Protein AF-A0AAV2ALF2-F1 (afdb_monomer_lite)

Sequence (338 aa):
MSVLLEKESGWFIDAKDYLDRIYNVCFDENSTKCELKFRSDFFQIKVPFVMKSHALKISKILQDEQSGKTCEKKTKKHSKGKDVPLSKRTLEDKSIFENVTSLVQNARDLGILKPPEISAQEWFENNSEARAAAKGVSYLAIDNATPSEFHNSSNHSAVMTFGSEMYVLPPQATFHLCDISNIVNLKGQKYDLIVLDPPWKNKSVRRQNRYETLCCESLMDLPIDDLSHPECLIVMWMTNNSKQLNYIKEVLFPKWKVFNPVSWHWVKITQGGNLVHPIDWHHKKPYENLMLGRVSKSERKTSSVKGIDQNKIILSIPSSIHSHKPPLIGYSAFKNEV

InterPro domains:
  IPR002052 DNA methylase, N-6 adenine-specific, conserved site [PS00092] (194-200)
  IPR007757 MT-A70-like [PF05063] (191-329)
  IPR007757 MT-A70-like [PS51143] (153-338)

Secondary structure (DSSP, 8-state):
-EEEEEETTEEEEEHHHHHHHHHSSEE-TT--EE-----GGGG---S----HHHHHHHHHHHHHHHTT--------PPP----PPPPHHHHHHHHHHHHHHHHHHHHHHTTSS------HHHHHHTSHHHHHHHHT------TTPPPEEEEE-SSSEEEEEETTEEEEEPTTEEEEES-GGGGGGGBTB-EEEEEE---B--HHHHHHT-SPPBPSGGGGGS-HHHHEEEEEEEEEEE-S-HHHHHHIIIIIHHHTTEEEEEEEEEEEB-TTS-BSS-TT-SS--SEEEEEEEEE-S-TTPPPSSPPPPSS-EEEEPPPSSTT-PPP-S-GGGG----

Foldseek 3Di:
DQFPDQDPQATEHDLQVVVQVQQQWEAEPVRDTDGDHDDCLLLQFLAFQDDLVVLLVVLVVLVCVVVVNDDDDPDDDDDDDDDDPQDPLNVLLVVLVVSLVVVLVVCVVVVVFDASDHHSVCSNCNSVSLLVVQVPDDDDDLVPDDWDKDFAQALGWYWDDDDNDIDIHGHGDMDISDDQLCCVVVQPAAALEDEEEAQADDPVCVVVVPDDHDDPVVCLSRVLLRRYDAFRKYKYWAAPDPVSVCCCQPPRCVSQQWEDKAKEKEAAAHSNSHQSDDSPDPPDHRIIMMIMTTRHPDNPDDDPDDDDDHHRYHYYRGGSHPPDDRDPDDPVVSPDDD

Organism: NCBI:txid280406

Structure (mmCIF, N/CA/C/O backbone):
data_AF-A0AAV2ALF2-F1
#
_entry.id   AF-A0AAV2ALF2-F1
#
loop_
_atom_site.group_PDB
_atom_site.id
_atom_site.type_symbol
_atom_site.label_atom_id
_atom_site.label_alt_id
_atom_site.label_comp_id
_atom_site.label_asym_id
_atom_site.label_entity_id
_atom_site.label_seq_id
_atom_site.pdbx_PDB_ins_code
_atom_site.Cartn_x
_atom_site.Cartn_y
_atom_site.Cartn_z
_atom_site.occupancy
_atom_site.B_iso_or_equiv
_atom_site.auth_seq_id
_atom_site.auth_comp_id
_atom_site.auth_asym_id
_atom_site.auth_atom_id
_atom_site.pdbx_PDB_model_num
ATOM 1 N N . MET A 1 1 ? -0.529 -10.171 0.070 1.00 79.38 1 MET A N 1
ATOM 2 C CA . MET A 1 1 ? -1.877 -10.131 0.620 1.00 79.38 1 MET A CA 1
ATOM 3 C C . MET A 1 1 ? -2.141 -11.431 1.331 1.00 79.38 1 MET A C 1
ATOM 5 O O . MET A 1 1 ? -2.114 -12.485 0.702 1.00 79.38 1 MET A O 1
ATOM 9 N N . SER A 1 2 ? -2.353 -11.338 2.640 1.00 90.75 2 SER A N 1
ATOM 10 C CA . SER A 1 2 ? -3.122 -12.336 3.369 1.00 90.75 2 SER A CA 1
ATOM 11 C C . SER A 1 2 ? -4.582 -11.914 3.247 1.00 90.75 2 SER A C 1
ATOM 13 O O . SER A 1 2 ? -4.950 -10.842 3.725 1.00 90.75 2 SER A O 1
ATOM 15 N N . VAL A 1 3 ? -5.366 -12.657 2.468 1.00 93.62 3 VAL A N 1
ATOM 16 C CA . VAL A 1 3 ? -6.762 -12.316 2.169 1.00 93.62 3 VAL A CA 1
ATOM 17 C C . VAL A 1 3 ? -7.649 -12.934 3.244 1.00 93.62 3 VAL A C 1
ATOM 19 O O . VAL A 1 3 ? -7.659 -14.148 3.412 1.00 93.62 3 VAL A O 1
ATOM 22 N N . LEU A 1 4 ? -8.385 -12.089 3.964 1.00 93.69 4 LEU A N 1
ATOM 23 C CA . LEU A 1 4 ? -9.359 -12.489 4.981 1.00 93.69 4 LEU A CA 1
ATOM 24 C C . LEU A 1 4 ? -10.740 -12.754 4.370 1.00 93.69 4 LEU A C 1
ATOM 26 O O . LEU A 1 4 ? -11.465 -13.635 4.818 1.00 93.69 4 LEU A O 1
ATOM 30 N N . LEU A 1 5 ? -11.111 -11.969 3.356 1.00 95.19 5 LEU A N 1
ATOM 31 C CA . LEU A 1 5 ? -12.378 -12.084 2.639 1.00 95.19 5 LEU A CA 1
ATOM 32 C C . LEU A 1 5 ? -12.179 -11.674 1.183 1.00 95.19 5 LEU A C 1
ATOM 34 O O . LEU A 1 5 ? -11.578 -10.636 0.908 1.00 95.19 5 LEU A O 1
ATOM 38 N N . GLU A 1 6 ? -12.750 -12.447 0.268 1.00 95.69 6 GLU A N 1
ATOM 39 C CA . GLU A 1 6 ? -12.811 -12.141 -1.158 1.00 95.69 6 GLU A CA 1
ATOM 40 C C . GLU A 1 6 ? -14.269 -12.064 -1.617 1.00 95.69 6 GLU A C 1
ATOM 42 O O . GLU A 1 6 ? -15.101 -12.911 -1.278 1.00 95.69 6 GLU A O 1
ATOM 47 N N . LYS A 1 7 ? -14.588 -11.013 -2.371 1.00 95.44 7 LYS A N 1
ATOM 48 C CA . LYS A 1 7 ? -15.873 -10.794 -3.037 1.00 95.44 7 LYS A CA 1
ATOM 49 C C . LYS A 1 7 ? -15.615 -10.218 -4.423 1.00 95.44 7 LYS A C 1
ATOM 51 O O . LYS A 1 7 ? -14.529 -9.734 -4.726 1.00 95.44 7 LYS A O 1
ATOM 56 N N . GLU A 1 8 ? -16.649 -10.189 -5.255 1.00 94.19 8 GLU A N 1
ATOM 57 C CA . GLU A 1 8 ? -16.554 -9.571 -6.578 1.00 94.19 8 GLU A CA 1
ATOM 58 C C . GLU A 1 8 ? -16.137 -8.092 -6.505 1.00 94.19 8 GLU A C 1
ATOM 60 O O . GLU A 1 8 ? -15.380 -7.624 -7.349 1.00 94.19 8 GLU A O 1
ATOM 65 N N . SER A 1 9 ? -16.561 -7.356 -5.476 1.00 94.12 9 SER A N 1
ATOM 66 C CA . SER A 1 9 ? -16.187 -5.949 -5.292 1.00 94.12 9 SER A CA 1
ATOM 67 C C . SER A 1 9 ? -14.739 -5.745 -4.826 1.00 94.12 9 SER A C 1
ATOM 69 O O . SER A 1 9 ? -14.233 -4.625 -4.911 1.00 94.12 9 SER A O 1
ATOM 71 N N . GLY A 1 10 ? -14.053 -6.793 -4.360 1.00 95.88 10 GLY A N 1
ATOM 72 C CA . GLY A 1 10 ? -12.667 -6.722 -3.909 1.00 95.88 10 GLY A CA 1
ATOM 73 C C . GLY A 1 10 ? -12.358 -7.597 -2.695 1.00 95.88 10 GLY A C 1
ATOM 74 O O . GLY A 1 10 ? -13.031 -8.591 -2.424 1.00 95.88 10 GLY A O 1
ATOM 75 N N . TRP A 1 11 ? -11.325 -7.209 -1.952 1.00 97.19 11 TRP A N 1
ATOM 76 C CA . TRP A 1 11 ? -10.717 -8.023 -0.902 1.00 97.19 11 TRP A CA 1
ATOM 77 C C . TRP A 1 11 ? -10.628 -7.265 0.417 1.00 97.19 11 TRP A C 1
ATOM 79 O O . TRP A 1 11 ? -10.315 -6.077 0.436 1.00 97.19 11 TRP A O 1
ATOM 89 N N . PHE A 1 12 ? -10.822 -7.969 1.529 1.00 97.31 12 PHE A N 1
ATOM 90 C CA . PHE A 1 12 ? -10.364 -7.535 2.845 1.00 97.31 12 PHE A CA 1
ATOM 91 C C . PHE A 1 12 ? -9.087 -8.294 3.188 1.00 97.31 12 PHE A C 1
ATOM 93 O O . PHE A 1 12 ? -9.068 -9.523 3.129 1.00 97.31 12 PHE A O 1
ATOM 100 N N . ILE A 1 13 ? -8.017 -7.569 3.514 1.00 96.75 13 ILE A N 1
ATOM 101 C CA . ILE A 1 13 ? -6.689 -8.144 3.723 1.00 96.75 13 ILE A CA 1
ATOM 102 C C . ILE A 1 13 ? -6.114 -7.808 5.099 1.00 96.75 13 ILE A C 1
ATOM 104 O O . ILE A 1 13 ? -6.332 -6.720 5.639 1.00 96.75 13 ILE A O 1
ATOM 108 N N . ASP A 1 14 ? -5.297 -8.726 5.607 1.00 95.31 14 ASP A N 1
ATOM 109 C CA . ASP A 1 14 ? -4.431 -8.516 6.759 1.00 95.31 14 ASP A CA 1
ATOM 110 C C . ASP A 1 14 ? -2.994 -8.260 6.281 1.00 95.31 14 ASP A C 1
ATOM 112 O O . ASP A 1 14 ? -2.269 -9.156 5.836 1.00 95.31 14 ASP A O 1
ATOM 116 N N . ALA A 1 15 ? -2.587 -6.991 6.325 1.00 93.69 15 ALA A N 1
ATOM 117 C CA . ALA A 1 15 ? -1.236 -6.595 5.945 1.00 93.69 15 ALA A CA 1
ATOM 118 C C . ALA A 1 15 ? -0.187 -7.088 6.953 1.00 93.69 15 ALA A C 1
ATOM 120 O O . ALA A 1 15 ? 0.925 -7.421 6.547 1.00 93.69 15 ALA A O 1
ATOM 121 N N . LYS A 1 16 ? -0.532 -7.155 8.244 1.00 94.06 16 LYS A N 1
ATOM 122 C CA . LYS A 1 16 ? 0.391 -7.574 9.299 1.00 94.06 16 LYS A CA 1
ATOM 123 C C . LYS A 1 16 ? 0.659 -9.069 9.204 1.00 94.06 16 LYS A C 1
ATOM 125 O O . LYS A 1 16 ? 1.817 -9.461 9.170 1.00 94.06 16 LYS A O 1
ATOM 130 N N . ASP A 1 17 ? -0.391 -9.882 9.112 1.00 93.31 17 ASP A N 1
ATOM 131 C CA . ASP A 1 17 ? -0.254 -11.336 8.962 1.00 93.31 17 ASP A CA 1
ATOM 132 C C . ASP A 1 17 ? 0.546 -11.691 7.701 1.00 93.31 17 ASP A C 1
ATOM 134 O O . ASP A 1 17 ? 1.395 -12.576 7.733 1.00 93.31 17 ASP A O 1
ATOM 138 N N . TYR A 1 18 ? 0.366 -10.948 6.602 1.00 92.44 18 TYR A N 1
ATOM 139 C CA . TYR A 1 18 ? 1.220 -11.122 5.428 1.00 92.44 18 TYR A CA 1
ATOM 140 C C . TYR A 1 18 ? 2.703 -10.853 5.722 1.00 92.44 18 TYR A C 1
ATOM 142 O O . TYR A 1 18 ? 3.547 -11.660 5.338 1.00 92.44 18 TYR A O 1
ATOM 150 N N . LEU A 1 19 ? 3.025 -9.735 6.382 1.00 90.62 19 LEU A N 1
ATOM 151 C CA . LEU A 1 19 ? 4.408 -9.381 6.720 1.00 90.62 19 LEU A CA 1
ATOM 152 C C . LEU A 1 19 ? 5.029 -10.412 7.669 1.00 90.62 19 LEU A C 1
ATOM 154 O O . LEU A 1 19 ? 6.146 -10.859 7.425 1.00 90.62 19 LEU A O 1
ATOM 158 N N . ASP A 1 20 ? 4.286 -10.843 8.690 1.00 91.19 20 ASP A N 1
ATOM 159 C CA . ASP A 1 20 ? 4.733 -11.883 9.618 1.00 91.19 20 ASP A CA 1
ATOM 160 C C . ASP A 1 20 ? 5.030 -13.193 8.881 1.00 91.19 20 ASP A C 1
ATOM 162 O O . ASP A 1 20 ? 6.047 -13.823 9.136 1.00 91.19 20 ASP A O 1
ATOM 166 N N . ARG A 1 21 ? 4.191 -13.598 7.921 1.00 88.56 21 ARG A N 1
ATOM 167 C CA . ARG A 1 21 ? 4.408 -14.833 7.148 1.00 88.56 21 ARG A CA 1
ATOM 168 C C . ARG A 1 21 ? 5.595 -14.773 6.195 1.00 88.56 21 ARG A C 1
ATOM 170 O O . ARG A 1 21 ? 6.158 -15.821 5.908 1.00 88.56 21 ARG A O 1
ATOM 177 N N . ILE A 1 22 ? 5.940 -13.600 5.667 1.00 86.56 22 ILE A N 1
ATOM 178 C CA . ILE A 1 22 ? 7.096 -13.450 4.766 1.00 86.56 22 ILE A CA 1
ATOM 179 C C . ILE A 1 22 ? 8.414 -13.408 5.538 1.00 86.56 22 ILE A C 1
ATOM 181 O O . ILE A 1 22 ? 9.433 -13.887 5.043 1.00 86.56 22 ILE A O 1
ATOM 185 N N . TYR A 1 23 ? 8.396 -12.853 6.748 1.00 88.94 23 TYR A N 1
ATOM 186 C CA . TYR A 1 23 ? 9.604 -12.636 7.542 1.00 88.94 23 TYR A CA 1
ATOM 187 C C . TYR A 1 23 ? 9.711 -13.559 8.771 1.00 88.94 23 TYR A C 1
ATOM 189 O O . TYR A 1 23 ? 10.601 -13.383 9.604 1.00 88.94 23 TYR A O 1
ATOM 197 N N . ASN A 1 24 ? 8.866 -14.594 8.870 1.00 87.69 24 ASN A N 1
ATOM 198 C CA . ASN A 1 24 ? 8.945 -15.597 9.941 1.00 87.69 24 ASN A CA 1
ATOM 199 C C . ASN A 1 24 ? 10.188 -16.498 9.849 1.00 87.69 24 ASN A C 1
ATOM 201 O O . ASN A 1 24 ? 10.583 -17.101 10.845 1.00 87.69 24 ASN A O 1
ATOM 205 N N . VAL A 1 25 ? 10.800 -16.610 8.669 1.00 90.38 25 VAL A N 1
ATOM 206 C CA . VAL A 1 25 ? 12.046 -17.345 8.450 1.00 90.38 25 VAL A CA 1
ATOM 207 C C . VAL A 1 25 ? 13.020 -16.423 7.736 1.00 90.38 25 VAL A C 1
ATOM 209 O O . VAL A 1 25 ? 12.927 -16.211 6.526 1.00 90.38 25 VAL A O 1
ATOM 212 N N . CYS A 1 26 ? 13.954 -15.884 8.512 1.00 93.31 26 CYS A N 1
ATOM 213 C CA . CYS A 1 26 ? 15.044 -15.057 8.023 1.00 93.31 26 CYS A CA 1
ATOM 214 C C . CYS A 1 26 ? 16.396 -15.676 8.395 1.00 93.31 26 CYS A C 1
ATOM 216 O O . CYS A 1 26 ? 16.485 -16.504 9.304 1.00 93.31 26 CYS A O 1
ATOM 218 N N . PHE A 1 27 ? 17.449 -15.256 7.705 1.00 94.12 27 PHE A N 1
ATOM 219 C CA . PHE A 1 27 ? 18.831 -15.606 8.024 1.00 94.12 27 PHE A CA 1
ATOM 220 C C . PHE A 1 27 ? 19.656 -14.333 8.166 1.00 94.12 27 PHE A C 1
ATOM 222 O O . PHE A 1 27 ? 19.503 -13.423 7.355 1.00 94.12 27 PHE A O 1
ATOM 229 N N . ASP A 1 28 ? 20.490 -14.253 9.199 1.00 91.06 28 ASP A N 1
ATOM 230 C CA . ASP A 1 28 ? 21.443 -13.152 9.344 1.00 91.06 28 ASP A CA 1
ATOM 231 C C . ASP A 1 28 ? 22.673 -13.325 8.440 1.00 91.06 28 ASP A C 1
ATOM 233 O O . ASP A 1 28 ? 22.822 -14.329 7.738 1.00 91.06 28 ASP A O 1
ATOM 237 N N . GLU A 1 29 ? 23.572 -12.343 8.466 1.00 86.69 29 GLU A N 1
ATOM 238 C CA . GLU A 1 29 ? 24.808 -12.347 7.671 1.00 86.69 29 GLU A CA 1
ATOM 239 C C . GLU A 1 29 ? 25.733 -13.537 7.997 1.00 86.69 29 GLU A C 1
ATOM 241 O O . GLU A 1 29 ? 26.542 -13.936 7.163 1.00 86.69 29 GLU A O 1
ATOM 246 N N . ASN A 1 30 ? 25.571 -14.165 9.167 1.00 90.19 30 ASN A N 1
ATOM 247 C CA . ASN A 1 30 ? 26.298 -15.368 9.578 1.00 90.19 30 ASN A CA 1
ATOM 248 C C . ASN A 1 30 ? 25.548 -16.664 9.220 1.00 90.19 30 ASN A C 1
ATOM 250 O O . ASN A 1 30 ? 25.924 -17.743 9.678 1.00 90.19 30 ASN A O 1
ATOM 254 N N . SER A 1 31 ? 24.482 -16.578 8.416 1.00 88.75 31 SER A N 1
ATOM 255 C CA . SER A 1 31 ? 23.586 -17.693 8.084 1.00 88.75 31 SER A CA 1
ATOM 256 C C . SER A 1 31 ? 22.892 -18.317 9.302 1.00 88.75 31 SER A C 1
ATOM 258 O O . SER A 1 31 ? 22.466 -19.475 9.265 1.00 88.75 31 SER A O 1
ATOM 260 N N . THR A 1 32 ? 22.726 -17.555 10.383 1.00 93.81 32 THR A N 1
ATOM 261 C CA . THR A 1 32 ? 21.956 -17.978 11.553 1.00 93.81 32 THR A CA 1
ATOM 262 C C . THR A 1 32 ? 20.483 -17.699 11.314 1.00 93.81 32 THR A C 1
ATOM 264 O O . THR A 1 32 ? 20.079 -16.581 10.987 1.00 93.81 32 THR A O 1
ATOM 267 N N . LYS A 1 33 ? 19.651 -18.725 11.499 1.00 94.25 33 LYS A N 1
ATOM 268 C CA . LYS A 1 33 ? 18.199 -18.591 11.382 1.00 94.25 33 LYS A CA 1
ATOM 269 C C . LYS A 1 33 ? 17.651 -17.681 12.488 1.00 94.25 33 LYS A C 1
ATOM 271 O O . LYS A 1 33 ? 17.917 -17.907 13.666 1.00 94.25 33 LYS A O 1
ATOM 276 N N . CYS A 1 34 ? 16.801 -16.732 12.114 1.00 92.31 34 CYS A N 1
ATOM 277 C CA . CYS A 1 34 ? 16.043 -15.882 13.027 1.00 92.31 34 CYS A CA 1
ATOM 278 C C . CYS A 1 34 ? 14.571 -15.756 12.591 1.00 92.31 34 CYS A C 1
ATOM 280 O O . CYS A 1 34 ? 14.215 -15.993 11.435 1.00 92.31 34 CYS A O 1
ATOM 282 N N . GLU A 1 35 ? 13.703 -15.410 13.543 1.00 90.69 35 GLU A N 1
ATOM 283 C CA . GLU A 1 35 ? 12.277 -15.152 13.316 1.00 90.69 35 GLU A CA 1
ATOM 284 C C . GLU A 1 35 ? 11.996 -13.678 13.601 1.00 90.69 35 GLU A C 1
ATOM 286 O O . GLU A 1 35 ? 12.250 -13.194 14.707 1.00 90.69 35 GLU A O 1
ATOM 291 N N . LEU A 1 36 ? 11.461 -12.963 12.610 1.00 91.94 36 LEU A N 1
ATOM 292 C CA . LEU A 1 36 ? 11.066 -11.569 12.758 1.00 91.94 36 LEU A CA 1
ATOM 293 C C . LEU A 1 36 ? 9.544 -11.465 12.810 1.00 91.94 36 LEU A C 1
ATOM 295 O O . LEU A 1 36 ? 8.827 -12.137 12.071 1.00 91.94 36 LEU A O 1
ATOM 299 N N . LYS A 1 37 ? 9.048 -10.591 13.687 1.00 91.25 37 LYS A N 1
ATOM 300 C CA . LYS A 1 37 ? 7.623 -10.260 13.786 1.00 91.25 37 LYS A CA 1
ATOM 301 C C . LYS A 1 37 ? 7.430 -8.778 13.599 1.00 91.25 37 LYS A C 1
ATOM 303 O O . LYS A 1 37 ? 8.120 -7.963 14.214 1.00 91.25 37 LYS A O 1
ATOM 308 N N . PHE A 1 38 ? 6.452 -8.428 12.780 1.00 91.75 38 PHE A N 1
ATOM 309 C CA . PHE A 1 38 ? 6.088 -7.044 12.604 1.00 91.75 38 PHE A CA 1
ATOM 310 C C . PHE A 1 38 ? 5.360 -6.549 13.854 1.00 91.75 38 PHE A C 1
ATOM 312 O O . PHE A 1 38 ? 4.475 -7.221 14.397 1.00 91.75 38 PHE A O 1
ATOM 319 N N . ARG A 1 39 ? 5.724 -5.355 14.334 1.00 93.75 39 ARG A N 1
ATOM 320 C CA . ARG A 1 39 ? 5.125 -4.825 15.561 1.00 93.75 39 ARG A CA 1
ATOM 321 C C . ARG A 1 39 ? 3.624 -4.604 15.367 1.00 93.75 39 ARG A C 1
ATOM 323 O O . ARG A 1 39 ? 3.184 -3.947 14.421 1.00 93.75 39 ARG A O 1
ATOM 330 N N . SER A 1 40 ? 2.834 -5.174 16.271 1.00 94.50 40 SER A N 1
ATOM 331 C CA . SER A 1 40 ? 1.371 -5.129 16.219 1.00 94.50 40 SER A CA 1
ATOM 332 C C . SER A 1 40 ? 0.807 -3.746 16.532 1.00 94.50 40 SER A C 1
ATOM 334 O O . SER A 1 40 ? -0.246 -3.386 16.008 1.00 94.50 40 SER A O 1
ATOM 336 N N . ASP A 1 41 ? 1.514 -2.963 17.344 1.00 95.69 41 ASP A N 1
ATOM 337 C CA . ASP A 1 41 ? 1.135 -1.610 17.751 1.00 95.69 41 ASP A CA 1
ATOM 338 C C . ASP A 1 41 ? 0.953 -0.645 16.570 1.00 95.69 41 ASP A C 1
ATOM 340 O O . ASP A 1 41 ? 0.070 0.212 16.615 1.00 95.69 41 ASP A O 1
ATOM 344 N N . PHE A 1 42 ? 1.680 -0.830 15.462 1.00 96.38 42 PHE A N 1
ATOM 345 C CA . PHE A 1 42 ? 1.465 -0.060 14.233 1.00 96.38 42 PHE A CA 1
ATOM 346 C C . PHE A 1 42 ? 0.053 -0.212 13.657 1.00 96.38 42 PHE A C 1
ATOM 348 O O . PHE A 1 42 ? -0.429 0.698 12.987 1.00 96.38 42 PHE A O 1
ATOM 355 N N . PHE A 1 43 ? -0.629 -1.326 13.918 1.00 95.69 43 PHE A N 1
ATOM 356 C CA . PHE A 1 43 ? -1.959 -1.622 13.381 1.00 95.69 43 PHE A CA 1
ATOM 357 C C . PHE A 1 43 ? -3.084 -1.424 14.411 1.00 95.69 43 PHE A C 1
ATOM 359 O O . PHE A 1 43 ? -4.241 -1.732 14.123 1.00 95.69 43 PHE A O 1
ATOM 366 N N . GLN A 1 44 ? -2.785 -0.869 15.594 1.00 95.44 44 GLN A N 1
ATOM 367 C CA . GLN A 1 44 ? -3.773 -0.575 16.645 1.00 95.44 44 GLN A CA 1
ATOM 368 C C . GLN A 1 44 ? -4.567 0.706 16.339 1.00 95.44 44 GLN A C 1
ATOM 370 O O . GLN A 1 44 ? -4.520 1.703 17.066 1.00 95.44 44 GLN A O 1
ATOM 375 N N . ILE A 1 45 ? -5.284 0.697 15.214 1.00 96.88 45 ILE A N 1
ATOM 376 C CA . ILE A 1 45 ? -6.160 1.787 14.780 1.00 96.88 45 ILE A CA 1
ATOM 377 C C . ILE A 1 45 ? -7.579 1.498 15.270 1.00 96.88 45 ILE A C 1
ATOM 379 O O . ILE A 1 45 ? -8.389 0.899 14.562 1.00 96.88 45 ILE A O 1
ATOM 383 N N . LYS A 1 46 ? -7.874 1.922 16.498 1.00 95.75 46 LYS A N 1
ATOM 384 C CA . LYS A 1 46 ? -9.146 1.659 17.186 1.00 95.75 46 LYS A CA 1
ATOM 385 C C . LYS A 1 46 ? -10.218 2.684 16.827 1.00 95.75 46 LYS A C 1
ATOM 387 O O . LYS A 1 46 ? -11.368 2.325 16.599 1.00 95.75 46 LYS A O 1
ATOM 392 N N . VAL A 1 47 ? -9.830 3.956 16.701 1.00 96.38 47 VAL A N 1
ATOM 393 C CA . VAL A 1 47 ? -10.763 5.062 16.425 1.00 96.38 47 VAL A CA 1
ATOM 394 C C . VAL A 1 47 ? -10.479 5.753 15.090 1.00 96.38 47 VAL A C 1
ATOM 396 O O . VAL A 1 47 ? -9.317 5.803 14.666 1.00 96.38 47 VAL A O 1
ATOM 399 N N . PRO A 1 48 ? -11.497 6.333 14.421 1.00 95.88 48 PRO A N 1
ATOM 400 C CA . PRO A 1 48 ? -11.280 7.177 13.252 1.00 95.88 48 PRO A CA 1
ATOM 401 C C . PRO A 1 48 ? -10.327 8.337 13.551 1.00 95.88 48 PRO A C 1
ATOM 403 O O . PRO A 1 48 ? -10.273 8.870 14.660 1.00 95.88 48 PRO A O 1
ATOM 406 N N . PHE A 1 49 ? -9.577 8.771 12.545 1.00 94.38 49 PHE A N 1
ATOM 407 C CA . PHE A 1 49 ? -8.574 9.812 12.710 1.00 94.38 49 PHE A CA 1
ATOM 408 C C . PHE A 1 49 ? -9.222 11.186 12.894 1.00 94.38 49 PHE A C 1
ATOM 410 O O . PHE A 1 49 ? -9.704 11.810 11.944 1.00 94.38 49 PHE A O 1
ATOM 417 N N . VAL A 1 50 ? -9.158 11.690 14.127 1.00 92.50 50 VAL A N 1
ATOM 418 C CA . VAL A 1 50 ? -9.670 13.005 14.522 1.00 92.50 50 VAL A CA 1
ATOM 419 C C . VAL A 1 50 ? -8.655 13.784 15.364 1.00 92.50 50 VAL A C 1
ATOM 421 O O . VAL A 1 50 ? -7.705 13.236 15.930 1.00 92.50 50 VAL A O 1
ATOM 424 N N . MET A 1 51 ? -8.860 15.100 15.469 1.00 92.44 51 MET A N 1
ATOM 425 C CA . MET A 1 51 ? -8.083 15.940 16.385 1.00 92.44 51 MET A CA 1
ATOM 426 C C . MET A 1 51 ? -8.305 15.515 17.841 1.00 92.44 51 MET A C 1
ATOM 428 O O . MET A 1 51 ? -9.413 15.137 18.217 1.00 92.44 51 MET A O 1
ATOM 432 N N . LYS A 1 52 ? -7.272 15.667 18.681 1.00 93.44 52 LYS A N 1
ATOM 433 C CA . LYS A 1 52 ? -7.327 15.309 20.110 1.00 93.44 52 LYS A CA 1
ATOM 434 C C . LYS A 1 52 ? -8.513 15.958 20.833 1.00 93.44 52 LYS A C 1
ATOM 436 O O . LYS A 1 52 ? -9.199 15.285 21.588 1.00 93.44 52 LYS A O 1
ATOM 441 N N . SER A 1 53 ? -8.796 17.232 20.564 1.00 96.31 53 SER A N 1
ATOM 442 C CA . SER A 1 53 ? -9.933 17.948 21.161 1.00 96.31 53 SER A CA 1
ATOM 443 C C . SER A 1 53 ? -11.290 17.335 20.800 1.00 96.31 53 SER A C 1
ATOM 445 O O . SER A 1 53 ? -12.181 17.279 21.643 1.00 96.31 53 SER A O 1
ATOM 447 N N . HIS A 1 54 ? -11.448 16.846 19.567 1.00 94.94 54 HIS A N 1
ATOM 448 C CA . HIS A 1 54 ? -12.671 16.177 19.134 1.00 94.94 54 HIS A CA 1
ATOM 449 C C . HIS A 1 54 ? -12.814 14.807 19.808 1.00 94.94 54 HIS A C 1
ATOM 451 O O . HIS A 1 54 ? -13.877 14.508 20.344 1.00 94.94 54 HIS A O 1
ATOM 457 N N . ALA A 1 55 ? -11.733 14.025 19.856 1.00 95.69 55 ALA A N 1
ATOM 458 C CA . ALA A 1 55 ? -11.724 12.716 20.505 1.00 95.69 55 ALA A CA 1
ATOM 459 C C . ALA A 1 55 ? -12.094 12.815 21.999 1.00 95.69 55 ALA A C 1
ATOM 461 O O . ALA A 1 55 ? -12.987 12.114 22.469 1.00 95.69 55 ALA A O 1
ATOM 462 N N . LEU A 1 56 ? -11.498 13.778 22.717 1.00 96.38 56 LEU A N 1
ATOM 463 C CA . LEU A 1 56 ? -11.811 14.057 24.125 1.00 96.38 56 LEU A CA 1
ATOM 464 C C . LEU A 1 56 ? -13.275 14.462 24.334 1.00 96.38 56 LEU A C 1
ATOM 466 O O . LEU A 1 56 ? -13.891 14.064 25.320 1.00 96.38 56 LEU A O 1
ATOM 470 N N . LYS A 1 57 ? -13.849 15.236 23.405 1.00 97.00 57 LYS A N 1
ATOM 471 C CA . LYS A 1 57 ? -15.262 15.623 23.472 1.00 97.00 57 LYS A CA 1
ATOM 472 C C . LYS A 1 57 ? -16.186 14.409 23.348 1.00 97.00 57 LYS A C 1
ATOM 474 O O . LYS A 1 57 ? -17.145 14.325 24.104 1.00 97.00 57 LYS A O 1
ATOM 479 N N . ILE A 1 58 ? -15.903 13.490 22.421 1.00 95.50 58 ILE A N 1
ATOM 480 C CA . ILE A 1 58 ? -16.694 12.261 22.245 1.00 95.50 58 ILE A CA 1
ATOM 481 C C . ILE A 1 58 ? -16.542 11.349 23.465 1.00 95.50 58 ILE A C 1
ATOM 483 O O . ILE A 1 58 ? -17.542 10.887 24.001 1.00 95.50 58 ILE A O 1
ATOM 487 N N . SER A 1 59 ? -15.310 11.159 23.947 1.00 95.62 59 SER A N 1
ATOM 488 C CA . SER A 1 59 ? -15.022 10.383 25.160 1.00 95.62 59 SER A CA 1
ATOM 489 C C . SER A 1 59 ? -15.855 10.860 26.355 1.00 95.62 59 SER A C 1
ATOM 491 O O . SER A 1 59 ? -16.522 10.055 27.000 1.00 95.62 59 SER A O 1
ATOM 493 N N . LYS A 1 60 ? -15.904 12.180 26.585 1.00 95.50 60 LYS A N 1
ATOM 494 C CA . LYS A 1 60 ? -16.709 12.771 27.660 1.00 95.50 60 LYS A CA 1
ATOM 495 C C . LYS A 1 60 ? -18.209 12.514 27.488 1.00 95.50 60 LYS A C 1
ATOM 497 O O . LYS A 1 60 ? -18.865 12.158 28.456 1.00 95.50 60 LYS A O 1
ATOM 502 N N . ILE A 1 61 ? -18.740 12.656 26.270 1.00 95.44 61 ILE A N 1
ATOM 503 C CA . ILE A 1 61 ? -20.161 12.388 25.988 1.00 95.44 61 ILE A CA 1
ATOM 504 C C . ILE A 1 61 ? -20.516 10.939 26.344 1.00 95.44 61 ILE A C 1
ATOM 506 O O . ILE A 1 61 ? -21.509 10.712 27.023 1.00 95.44 61 ILE A O 1
ATOM 510 N N . LEU A 1 62 ? -19.681 9.975 25.950 1.00 93.31 62 LEU A N 1
ATOM 511 C CA . LEU A 1 62 ? -19.912 8.560 26.249 1.00 93.31 62 LEU A CA 1
ATOM 512 C C . LEU A 1 62 ? -19.830 8.257 27.756 1.00 93.31 62 LEU A C 1
ATOM 514 O O . LEU A 1 62 ? -20.602 7.446 28.259 1.00 93.31 62 LEU A O 1
ATOM 518 N N . GLN A 1 63 ? -18.933 8.921 28.495 1.00 92.44 63 GLN A N 1
ATOM 519 C CA . GLN A 1 63 ? -18.858 8.807 29.962 1.00 92.44 63 GLN A CA 1
ATOM 520 C C . GLN A 1 63 ? -20.096 9.396 30.654 1.00 92.44 63 GLN A C 1
ATOM 522 O O . GLN A 1 63 ? -20.608 8.825 31.619 1.00 92.44 63 GLN A O 1
ATOM 527 N N . ASP A 1 64 ? -20.594 10.531 30.162 1.00 91.00 64 ASP A N 1
ATOM 528 C CA . ASP A 1 64 ? -21.798 11.178 30.687 1.00 91.00 64 ASP A CA 1
ATOM 529 C C . ASP A 1 64 ? -23.049 10.309 30.422 1.00 91.00 64 ASP A C 1
ATOM 531 O O . ASP A 1 64 ? -23.871 10.123 31.321 1.00 91.00 64 ASP A O 1
ATOM 535 N N . GLU A 1 65 ? -23.148 9.685 29.240 1.00 88.75 65 GLU A N 1
ATOM 536 C CA . GLU A 1 65 ? -24.215 8.731 28.892 1.00 88.75 65 GLU A CA 1
ATOM 537 C C . GLU A 1 65 ? -24.178 7.466 29.769 1.00 88.75 65 GLU A C 1
ATOM 539 O O . GLU A 1 65 ? -25.221 7.028 30.253 1.00 88.75 65 GLU A O 1
ATOM 544 N N . GLN A 1 66 ? -22.991 6.917 30.053 1.00 83.38 66 GLN A N 1
ATOM 545 C CA . GLN A 1 66 ? -22.829 5.762 30.951 1.00 83.38 66 GLN A CA 1
ATOM 546 C C . GLN A 1 66 ? -23.123 6.088 32.423 1.00 83.38 66 GLN A C 1
ATOM 548 O O . GLN A 1 66 ? -23.555 5.217 33.173 1.00 83.38 66 GLN A O 1
ATOM 553 N N . SER A 1 67 ? -22.907 7.338 32.845 1.00 78.56 67 SER A N 1
ATOM 554 C CA . SER A 1 67 ? -23.167 7.798 34.218 1.00 78.56 67 SER A CA 1
ATOM 555 C C . SER A 1 67 ? -24.585 8.344 34.436 1.00 78.56 67 SER A C 1
ATOM 557 O O . SER A 1 67 ? -24.879 8.869 35.510 1.00 78.56 67 SER A O 1
ATOM 559 N N . GLY A 1 68 ? -25.473 8.226 33.440 1.00 71.25 68 GLY A N 1
ATOM 560 C CA . GLY A 1 68 ? -26.870 8.666 33.532 1.00 71.25 68 GLY A CA 1
ATOM 561 C C . GLY A 1 68 ? -27.056 10.188 33.551 1.00 71.25 68 GLY A C 1
ATOM 562 O O . GLY A 1 68 ? -28.143 10.672 33.867 1.00 71.25 68 GLY A O 1
ATOM 563 N N . LYS A 1 69 ? -26.019 10.967 33.215 1.00 59.25 69 LYS A N 1
ATOM 564 C CA . LYS A 1 69 ? -26.082 12.431 33.148 1.00 59.25 69 LYS A CA 1
ATOM 565 C C . LYS A 1 69 ? -26.527 12.856 31.750 1.00 59.25 69 LYS A C 1
ATOM 567 O O . LYS A 1 69 ? -25.722 12.984 30.832 1.00 59.25 69 LYS A O 1
ATOM 572 N N . THR A 1 70 ? -27.822 13.107 31.568 1.00 45.00 70 THR A N 1
ATOM 573 C CA . THR A 1 70 ? -28.346 13.653 30.307 1.00 45.00 70 THR A CA 1
ATOM 574 C C . THR A 1 70 ? -27.829 15.071 30.065 1.00 45.00 70 THR A C 1
ATOM 576 O O . THR A 1 70 ? -28.198 16.004 30.774 1.00 45.00 70 THR A O 1
ATOM 579 N N . CYS A 1 71 ? -27.012 15.248 29.026 1.00 50.25 71 CYS A N 1
ATOM 580 C CA . CYS A 1 71 ? -26.691 16.557 28.465 1.00 50.25 71 CYS A CA 1
ATOM 581 C C . CYS A 1 71 ? -27.643 16.834 27.288 1.00 50.25 71 CYS A C 1
ATOM 583 O O . CYS A 1 71 ? -27.764 16.011 26.377 1.00 50.25 71 CYS A O 1
ATOM 585 N N . GLU A 1 72 ? -28.347 17.969 27.304 1.00 45.09 72 GLU A N 1
ATOM 586 C CA . GLU A 1 72 ? -29.320 18.340 26.270 1.00 45.09 72 GLU A CA 1
ATOM 587 C C . GLU A 1 72 ? -28.699 18.315 24.861 1.00 45.09 72 GLU A C 1
ATOM 589 O O . GLU A 1 72 ? -27.754 19.048 24.542 1.00 45.09 72 GLU A O 1
ATOM 594 N N . LYS A 1 73 ? -29.258 17.485 23.971 1.00 45.22 73 LYS A N 1
ATOM 595 C CA . LYS A 1 73 ? -28.868 17.441 22.557 1.00 45.22 73 LYS A CA 1
ATOM 596 C C . LYS A 1 73 ? -29.328 18.726 21.863 1.00 45.22 73 LYS A C 1
ATOM 598 O O . LYS A 1 73 ? -30.468 18.825 21.421 1.00 45.22 73 LYS A O 1
ATOM 603 N N . LYS A 1 74 ? -28.427 19.697 21.675 1.00 36.25 74 LYS A N 1
ATOM 604 C CA . LYS A 1 74 ? -28.643 20.784 20.702 1.00 36.25 74 LYS A CA 1
ATOM 605 C C . LYS A 1 74 ? -28.535 20.221 19.282 1.00 36.25 74 LYS A C 1
ATOM 607 O O . LYS A 1 74 ? -27.448 20.137 18.710 1.00 36.25 74 LYS A O 1
ATOM 612 N N . THR A 1 75 ? -29.669 19.839 18.707 1.00 29.89 75 THR A N 1
ATOM 613 C CA . THR A 1 75 ? -29.817 19.496 17.289 1.00 29.89 75 THR A CA 1
ATOM 614 C C . THR A 1 75 ? -29.498 20.718 16.426 1.00 29.89 75 THR A C 1
ATOM 616 O O . THR A 1 75 ? -30.273 21.668 16.336 1.00 29.89 75 THR A O 1
ATOM 619 N N . LYS A 1 76 ? -28.348 20.709 15.741 1.00 35.47 76 LYS A N 1
ATOM 620 C CA . LYS A 1 76 ? -28.141 21.605 14.598 1.00 35.47 76 LYS A CA 1
ATOM 621 C C . LYS A 1 76 ? -28.969 21.074 13.429 1.00 35.47 76 LYS A C 1
ATOM 623 O O . LYS A 1 76 ? -28.673 20.005 12.905 1.00 35.47 76 LYS A O 1
ATOM 628 N N . LYS A 1 77 ? -29.996 21.830 13.022 1.00 27.64 77 LYS A N 1
ATOM 629 C CA . LYS A 1 77 ? -30.731 21.616 11.767 1.00 27.64 77 LYS A CA 1
ATOM 630 C C . LYS A 1 77 ? -29.736 21.515 10.605 1.00 27.64 77 LYS A C 1
ATOM 632 O O . LYS A 1 77 ? -29.017 22.473 10.330 1.00 27.64 77 LYS A O 1
ATOM 637 N N . HIS A 1 78 ? -29.719 20.381 9.910 1.00 33.03 78 HIS A N 1
ATOM 638 C CA . HIS A 1 78 ? -29.211 20.329 8.543 1.00 33.03 78 HIS A CA 1
ATOM 639 C C . HIS A 1 78 ? -30.182 21.108 7.652 1.00 33.03 78 HIS A C 1
ATOM 641 O O . HIS A 1 78 ? -31.365 20.781 7.560 1.00 33.03 78 HIS A O 1
ATOM 647 N N . SER A 1 79 ? -29.692 22.175 7.026 1.00 29.86 79 SER A N 1
ATOM 648 C CA . SER A 1 79 ? -30.393 22.845 5.937 1.00 29.86 79 SER A CA 1
ATOM 649 C C . SER A 1 79 ? -30.516 21.873 4.763 1.00 29.86 79 SER A C 1
ATOM 651 O O . SER A 1 79 ? -29.498 21.366 4.290 1.00 29.86 79 SER A O 1
ATOM 653 N N . LYS A 1 80 ? -31.742 21.625 4.285 1.00 30.89 80 LYS A N 1
ATOM 654 C CA . LYS A 1 80 ? -31.987 20.924 3.018 1.00 30.89 80 LYS A CA 1
ATOM 655 C C . LYS A 1 80 ? -31.298 21.696 1.887 1.00 30.89 80 LYS A C 1
ATOM 657 O O . LYS A 1 80 ? -31.738 22.786 1.525 1.00 30.89 80 LYS A O 1
ATOM 662 N N . GLY A 1 81 ? -30.193 21.155 1.382 1.00 32.91 81 GLY A N 1
ATOM 663 C CA . GLY A 1 81 ? -29.569 21.605 0.143 1.00 32.91 81 GLY A CA 1
ATOM 664 C C . GLY A 1 81 ? -30.404 21.135 -1.045 1.00 32.91 81 GLY A C 1
ATOM 665 O O . GLY A 1 81 ? -30.910 20.017 -1.031 1.00 32.91 81 GLY A O 1
ATOM 666 N N . LYS A 1 82 ? -30.585 22.018 -2.028 1.00 32.34 82 LYS A N 1
ATOM 667 C CA . LYS A 1 82 ? -31.295 21.758 -3.287 1.00 32.34 82 LYS A CA 1
ATOM 668 C C . LYS A 1 82 ? -30.667 20.567 -4.023 1.00 32.34 82 LYS A C 1
ATOM 670 O O . LYS A 1 82 ? -29.448 20.416 -3.978 1.00 32.34 82 LYS A O 1
ATOM 675 N N . ASP A 1 83 ? -31.486 19.783 -4.722 1.00 36.44 83 ASP A N 1
ATOM 676 C CA . ASP A 1 83 ? -31.037 18.711 -5.615 1.00 36.44 83 ASP A CA 1
ATOM 677 C C . ASP A 1 83 ? -30.156 19.292 -6.730 1.00 36.44 83 ASP A C 1
ATOM 679 O O . ASP A 1 83 ? -30.632 19.880 -7.701 1.00 36.44 83 ASP A O 1
ATOM 683 N N . VAL A 1 84 ? -28.842 19.174 -6.547 1.00 39.25 84 VAL A N 1
ATOM 684 C CA . VAL A 1 84 ? -27.821 19.484 -7.548 1.00 39.25 84 VAL A CA 1
ATOM 685 C C . VAL A 1 84 ? -27.344 18.149 -8.124 1.00 39.25 84 VAL A C 1
ATOM 687 O O . VAL A 1 84 ? -27.081 17.231 -7.342 1.00 39.25 84 VAL A O 1
ATOM 690 N N . PRO A 1 85 ? -27.203 18.006 -9.456 1.00 40.75 85 PRO A N 1
ATOM 691 C CA . PRO A 1 85 ? -26.665 16.794 -10.062 1.00 40.75 85 PRO A CA 1
ATOM 692 C C . PRO A 1 85 ? -25.338 16.388 -9.408 1.00 40.75 85 PRO A C 1
ATOM 694 O O . PRO A 1 85 ? -24.399 17.184 -9.324 1.00 40.75 85 PRO A O 1
ATOM 697 N N . LEU A 1 86 ? -25.275 15.150 -8.914 1.00 50.00 86 LEU A N 1
ATOM 698 C CA . LEU A 1 86 ? -24.096 14.606 -8.245 1.00 50.00 86 LEU A CA 1
ATOM 699 C C . LEU A 1 86 ? -22.919 14.589 -9.227 1.00 50.00 86 LEU A C 1
ATOM 701 O O . LEU A 1 86 ? -23.013 14.033 -10.320 1.00 50.00 86 LEU A O 1
ATOM 705 N N . SER A 1 87 ? -21.794 15.192 -8.839 1.00 59.72 87 SER A N 1
ATOM 706 C CA . SER A 1 87 ? -20.579 15.137 -9.654 1.00 59.72 87 SER A CA 1
ATOM 707 C C . SER A 1 87 ? -20.128 13.680 -9.841 1.00 59.72 87 SER A C 1
ATOM 709 O O . SER A 1 87 ? -20.348 12.844 -8.964 1.00 59.72 87 SER A O 1
ATOM 711 N N . LYS A 1 88 ? -19.425 13.367 -10.939 1.00 59.50 88 LYS A N 1
ATOM 712 C CA . LYS A 1 88 ? -18.860 12.024 -11.195 1.00 59.50 88 LYS A CA 1
ATOM 713 C C . LYS A 1 88 ? -18.057 11.478 -10.003 1.00 59.50 88 LYS A C 1
ATOM 715 O O . LYS A 1 88 ? -18.133 10.294 -9.697 1.00 59.50 88 LYS A O 1
ATOM 720 N N . ARG A 1 89 ? -17.351 12.361 -9.290 1.00 63.38 89 ARG A N 1
ATOM 721 C CA . ARG A 1 89 ? -16.601 12.030 -8.073 1.00 63.38 89 ARG A CA 1
ATOM 722 C C . ARG A 1 89 ? -17.511 11.600 -6.921 1.00 63.38 89 ARG A C 1
ATOM 724 O O . ARG A 1 89 ? -17.179 10.681 -6.191 1.00 63.38 89 ARG A O 1
ATOM 731 N N . THR A 1 90 ? -18.671 12.236 -6.785 1.00 73.19 90 THR A N 1
ATOM 732 C CA . THR A 1 90 ? -19.661 11.883 -5.764 1.00 73.19 90 THR A CA 1
ATOM 733 C C . THR A 1 90 ? -20.326 10.534 -6.057 1.00 73.19 90 THR A C 1
ATOM 735 O O . THR A 1 90 ? -20.687 9.825 -5.124 1.00 73.19 90 THR A O 1
ATOM 738 N N . LEU A 1 91 ? -20.454 10.149 -7.332 1.00 81.12 91 LEU A N 1
ATOM 739 C CA . LEU A 1 91 ? -20.936 8.819 -7.725 1.00 81.12 91 LEU A CA 1
ATOM 740 C C . LEU A 1 91 ? -19.908 7.719 -7.421 1.00 81.12 91 LEU A C 1
ATOM 742 O O . LEU A 1 91 ? -20.274 6.676 -6.889 1.00 81.12 91 LEU A O 1
ATOM 746 N N . GLU A 1 92 ? -18.630 7.966 -7.713 1.00 86.31 92 GLU A N 1
ATOM 747 C CA . GLU A 1 92 ? -17.534 7.051 -7.369 1.00 86.31 92 GLU A CA 1
ATOM 748 C C . GLU A 1 92 ? -17.414 6.870 -5.849 1.00 86.31 92 GLU A C 1
ATOM 750 O O . GLU A 1 92 ? -17.420 5.741 -5.367 1.00 86.31 92 GLU A O 1
ATOM 755 N N . ASP A 1 93 ? -17.424 7.971 -5.086 1.00 90.50 93 ASP A N 1
ATOM 756 C CA . ASP A 1 93 ? -17.453 7.943 -3.617 1.00 90.50 93 ASP A CA 1
ATOM 757 C C . ASP A 1 93 ? -18.617 7.086 -3.089 1.00 90.50 93 ASP A C 1
ATOM 759 O O . ASP A 1 93 ? -18.445 6.301 -2.156 1.00 90.50 93 ASP A O 1
ATOM 763 N N . LYS A 1 94 ? -19.802 7.217 -3.697 1.00 90.81 94 LYS A N 1
ATOM 764 C CA . LYS A 1 94 ? -20.993 6.454 -3.312 1.00 90.81 94 LYS A CA 1
ATOM 765 C C . LYS A 1 94 ? -20.831 4.957 -3.595 1.00 90.81 94 LYS A C 1
ATOM 767 O O . LYS A 1 94 ? -21.101 4.149 -2.714 1.00 90.81 94 LYS A O 1
ATOM 772 N N . SER A 1 95 ? -20.323 4.594 -4.773 1.00 92.81 95 SER A N 1
ATOM 773 C CA . SER A 1 95 ? -20.058 3.194 -5.128 1.00 92.81 95 SER A CA 1
ATOM 774 C C . SER A 1 95 ? -18.998 2.560 -4.219 1.00 92.81 95 SER A C 1
ATOM 776 O O . SER A 1 95 ? -19.189 1.446 -3.730 1.00 92.81 95 SER A O 1
ATOM 778 N N . ILE A 1 96 ? -17.913 3.286 -3.920 1.00 94.56 96 ILE A N 1
ATOM 779 C CA . ILE A 1 96 ? -16.896 2.847 -2.953 1.00 94.56 96 ILE A CA 1
ATOM 780 C C . ILE A 1 96 ? -17.547 2.616 -1.585 1.00 94.56 96 ILE A C 1
ATOM 782 O O . ILE A 1 96 ? -17.313 1.581 -0.966 1.00 94.56 96 ILE A O 1
ATOM 786 N N . PHE A 1 97 ? -18.381 3.549 -1.116 1.00 94.94 97 PHE A N 1
ATOM 787 C CA . PHE A 1 97 ? -19.054 3.429 0.178 1.00 94.94 97 PHE A CA 1
ATOM 788 C C . PHE A 1 97 ? -19.946 2.185 0.274 1.00 94.94 97 PHE A C 1
ATOM 790 O O . PHE A 1 97 ? -19.892 1.460 1.269 1.00 94.94 97 PHE A O 1
ATOM 797 N N . GLU A 1 98 ? -20.752 1.936 -0.758 1.00 95.12 98 GLU A N 1
ATOM 798 C CA . GLU A 1 98 ? -21.653 0.784 -0.849 1.00 95.12 98 GLU A CA 1
ATOM 799 C C . GLU A 1 98 ? -20.862 -0.533 -0.841 1.00 95.12 98 GLU A C 1
ATOM 801 O O . GLU A 1 98 ? -21.136 -1.419 -0.025 1.00 95.12 98 GLU A O 1
ATOM 806 N N . ASN A 1 99 ? -19.809 -0.627 -1.660 1.00 96.12 99 ASN A N 1
ATOM 807 C CA . ASN A 1 99 ? -18.936 -1.801 -1.721 1.00 96.12 99 ASN A CA 1
ATOM 808 C C . ASN A 1 99 ? -18.222 -2.067 -0.391 1.00 96.12 99 ASN A C 1
ATOM 810 O O . ASN A 1 99 ? -18.139 -3.214 0.050 1.00 96.12 99 ASN A O 1
ATOM 814 N N . VAL A 1 100 ? -17.736 -1.017 0.274 1.00 96.81 100 VAL A N 1
ATOM 815 C CA . VAL A 1 100 ? -17.066 -1.133 1.577 1.00 96.81 100 VAL A CA 1
ATOM 816 C C . VAL A 1 100 ? -18.049 -1.548 2.661 1.00 96.81 100 VAL A C 1
ATOM 818 O O . VAL A 1 100 ? -17.722 -2.408 3.470 1.00 96.81 100 VAL A O 1
ATOM 821 N N . THR A 1 101 ? -19.256 -0.985 2.668 1.00 95.62 101 THR A N 1
ATOM 822 C CA . THR A 1 101 ? -20.293 -1.345 3.642 1.00 95.62 101 THR A CA 1
ATOM 823 C C . THR A 1 101 ? -20.677 -2.814 3.494 1.00 95.62 101 THR A C 1
ATOM 825 O O . THR A 1 101 ? -20.742 -3.529 4.492 1.00 95.62 101 THR A O 1
ATOM 828 N N . SER A 1 102 ? -20.834 -3.289 2.255 1.00 96.62 102 SER A N 1
ATOM 829 C CA . SER A 1 102 ? -21.061 -4.707 1.969 1.00 96.62 102 SER A CA 1
ATOM 830 C C . SER A 1 102 ? -19.900 -5.583 2.458 1.00 96.62 102 SER A C 1
ATOM 832 O O . SER A 1 102 ? -20.128 -6.541 3.197 1.00 96.62 102 SER A O 1
ATOM 834 N N . LEU A 1 103 ? -18.647 -5.243 2.131 1.00 96.88 103 LEU A N 1
ATOM 835 C CA . LEU A 1 103 ? -17.467 -6.000 2.578 1.00 96.88 103 LEU A CA 1
ATOM 836 C C . LEU A 1 103 ? -17.340 -6.046 4.108 1.00 96.88 103 LEU A C 1
ATOM 838 O O . LEU A 1 103 ? -17.097 -7.115 4.665 1.00 96.88 103 LEU A O 1
ATOM 842 N N . VAL A 1 104 ? -17.538 -4.915 4.792 1.00 96.75 104 VAL A N 1
ATOM 843 C CA . VAL A 1 104 ? -17.490 -4.830 6.260 1.00 96.75 104 VAL A CA 1
ATOM 844 C C . VAL A 1 104 ? -18.603 -5.662 6.891 1.00 96.75 104 VAL A C 1
ATOM 846 O O . VAL A 1 104 ? -18.344 -6.354 7.873 1.00 96.75 104 VAL A O 1
ATOM 849 N N . GLN A 1 105 ? -19.817 -5.637 6.333 1.00 96.00 105 GLN A N 1
ATOM 850 C CA . GLN A 1 105 ? -20.918 -6.451 6.845 1.00 96.00 105 GLN A CA 1
ATOM 851 C C . GLN A 1 105 ? -20.620 -7.946 6.692 1.00 96.00 105 GLN A C 1
ATOM 853 O O . GLN A 1 105 ? -20.671 -8.669 7.679 1.00 96.00 105 GLN A O 1
ATOM 858 N N . ASN A 1 106 ? -20.177 -8.386 5.509 1.00 96.50 106 ASN A N 1
ATOM 859 C CA . ASN A 1 106 ? -19.766 -9.776 5.289 1.00 96.50 106 ASN A CA 1
ATOM 860 C C . ASN A 1 106 ? -18.647 -10.202 6.258 1.00 96.50 106 ASN A C 1
ATOM 862 O O . ASN A 1 106 ? -18.663 -11.311 6.784 1.00 96.50 106 ASN A O 1
ATOM 866 N N . ALA A 1 107 ? -17.670 -9.327 6.512 1.00 96.69 107 ALA A N 1
ATOM 867 C CA . ALA A 1 107 ? -16.598 -9.611 7.460 1.00 96.69 107 ALA A CA 1
ATOM 868 C C . ALA A 1 107 ? -17.106 -9.738 8.909 1.00 96.69 107 ALA A C 1
ATOM 870 O O . ALA A 1 107 ? -16.547 -10.516 9.678 1.00 96.69 107 ALA A O 1
ATOM 871 N N . ARG A 1 108 ? -18.164 -9.013 9.292 1.00 95.19 108 ARG A N 1
ATOM 872 C CA . ARG A 1 108 ? -18.816 -9.167 10.605 1.00 95.19 108 ARG A CA 1
ATOM 873 C C . ARG A 1 108 ? -19.623 -10.450 10.699 1.00 95.19 108 ARG A C 1
ATOM 875 O O . ARG A 1 108 ? -19.515 -11.143 11.704 1.00 95.19 108 ARG A O 1
ATOM 882 N N . ASP A 1 109 ? -20.373 -10.783 9.654 1.00 95.25 109 ASP A N 1
ATOM 883 C CA . ASP A 1 109 ? -21.180 -12.006 9.603 1.00 95.25 109 ASP A CA 1
ATOM 884 C C . ASP A 1 109 ? -20.293 -13.260 9.727 1.00 95.25 109 ASP A C 1
ATOM 886 O O . ASP A 1 109 ? -20.690 -14.254 10.329 1.00 95.25 109 ASP A O 1
ATOM 890 N N . LEU A 1 110 ? -19.056 -13.186 9.222 1.00 95.62 110 LEU A N 1
ATOM 891 C CA . LEU A 1 110 ? -18.027 -14.224 9.357 1.00 95.62 110 LEU A CA 1
ATOM 892 C C . LEU A 1 110 ? -17.217 -14.148 10.666 1.00 95.62 110 LEU A C 1
ATOM 894 O O . LEU A 1 110 ? -16.303 -14.945 10.862 1.00 95.62 110 LEU A O 1
ATOM 898 N N . GLY A 1 111 ? -17.490 -13.180 11.545 1.00 94.44 111 GLY A N 1
ATOM 899 C CA . GLY A 1 111 ? -16.759 -12.987 12.803 1.00 94.44 111 GLY A CA 1
ATOM 900 C C . GLY A 1 111 ? -15.319 -12.476 12.650 1.00 94.44 111 GLY A C 1
ATOM 901 O O . GLY A 1 111 ? -14.572 -12.466 13.627 1.00 94.44 111 GLY A O 1
ATOM 902 N N . ILE A 1 112 ? -14.920 -12.033 11.452 1.00 95.00 112 ILE A N 1
ATOM 903 C CA . ILE A 1 112 ? -13.590 -11.463 11.175 1.00 95.00 112 ILE A CA 1
ATOM 904 C C . ILE A 1 112 ? -13.467 -10.078 11.824 1.00 95.00 112 ILE A C 1
ATOM 906 O O . ILE A 1 112 ? -12.448 -9.756 12.432 1.00 95.00 112 ILE A O 1
ATOM 910 N N . LEU A 1 113 ? -14.510 -9.249 11.698 1.00 94.25 113 LEU A N 1
ATOM 911 C CA . LEU A 1 113 ? -14.592 -7.941 12.351 1.00 94.25 113 LEU A CA 1
ATOM 912 C C . LEU A 1 113 ? -15.531 -7.988 13.548 1.00 94.25 113 LEU A C 1
ATOM 914 O O . LEU A 1 113 ? -16.641 -8.514 13.475 1.00 94.25 113 LEU A O 1
ATOM 918 N N . LYS A 1 114 ? -15.107 -7.341 14.632 1.00 86.00 114 LYS A N 1
ATOM 919 C CA . LYS A 1 114 ? -15.964 -7.078 15.789 1.00 86.00 114 LYS A CA 1
ATOM 920 C C . LYS A 1 114 ? -16.931 -5.916 15.498 1.00 86.00 114 LYS A C 1
ATOM 922 O O . LYS A 1 114 ? -16.699 -5.143 14.559 1.00 86.00 114 LYS A O 1
ATOM 927 N N . PRO A 1 115 ? -18.015 -5.772 16.285 1.00 80.69 115 PRO A N 1
ATOM 928 C CA . PRO A 1 115 ? -18.890 -4.608 16.208 1.00 80.69 115 PRO A CA 1
ATOM 929 C C . PRO A 1 115 ? -18.106 -3.287 16.323 1.00 80.69 115 PRO A C 1
ATOM 931 O O . PRO A 1 115 ? -17.089 -3.240 17.014 1.00 80.69 115 PRO A O 1
ATOM 934 N N . PRO A 1 116 ? -18.571 -2.201 15.678 1.00 80.00 116 PRO A N 1
ATOM 935 C CA . PRO A 1 116 ? -17.874 -0.912 15.630 1.00 80.00 116 PRO A CA 1
ATOM 936 C C . PRO A 1 116 ? -17.998 -0.106 16.932 1.00 80.00 116 PRO A C 1
ATOM 938 O O . PRO A 1 116 ? -17.890 1.119 16.912 1.00 80.00 116 PRO A O 1
ATOM 941 N N . GLU A 1 117 ? -18.320 -0.754 18.047 1.00 88.31 117 GLU A N 1
ATOM 942 C CA . GLU A 1 117 ? -18.484 -0.073 19.322 1.00 88.31 117 GLU A CA 1
ATOM 943 C C . GLU A 1 117 ? -17.118 0.394 19.813 1.00 88.31 117 GLU A C 1
ATOM 945 O O . GLU A 1 117 ? -16.208 -0.403 20.021 1.00 88.31 117 GLU A O 1
ATOM 950 N N . ILE A 1 118 ? -16.983 1.709 19.963 1.00 93.31 118 ILE A N 1
ATOM 951 C CA . ILE A 1 118 ? -15.764 2.347 20.446 1.00 93.31 118 ILE A CA 1
ATOM 952 C C . ILE A 1 118 ? -16.048 2.864 21.849 1.00 93.31 118 ILE A C 1
ATOM 954 O O . ILE A 1 118 ? -16.933 3.700 22.049 1.00 93.31 118 ILE A O 1
ATOM 958 N N . SER A 1 119 ? -15.270 2.395 22.815 1.00 94.44 119 SER A N 1
ATOM 959 C CA . SER A 1 119 ? -15.383 2.813 24.207 1.00 94.44 119 SER A CA 1
ATOM 960 C C . SER A 1 119 ? -14.957 4.271 24.415 1.00 94.44 119 SER A C 1
ATOM 962 O O . SER A 1 119 ? -14.174 4.853 23.655 1.00 94.44 119 SER A O 1
ATOM 964 N N . ALA A 1 120 ? -15.420 4.871 25.515 1.00 95.94 120 ALA A N 1
ATOM 965 C CA . ALA A 1 120 ? -14.963 6.197 25.920 1.00 95.94 120 ALA A CA 1
ATOM 966 C C . ALA A 1 120 ? -13.438 6.263 26.118 1.00 95.94 120 ALA A C 1
ATOM 968 O O . ALA A 1 120 ? -12.826 7.296 25.832 1.00 95.94 120 ALA A O 1
ATOM 969 N N . GLN A 1 121 ? -12.828 5.167 26.577 1.00 96.25 121 GLN A N 1
ATOM 970 C CA . GLN A 1 121 ? -11.388 5.065 26.794 1.00 96.25 121 GLN A CA 1
ATOM 971 C C . GLN A 1 121 ? -10.612 5.063 25.471 1.00 96.25 121 GLN A C 1
ATOM 973 O O . GLN A 1 121 ? -9.635 5.794 25.329 1.00 96.25 121 GLN A O 1
ATOM 978 N N . GLU A 1 122 ? -11.077 4.332 24.459 1.00 96.00 122 GLU A N 1
ATOM 979 C CA . GLU A 1 122 ? -10.434 4.325 23.137 1.00 96.00 122 GLU A CA 1
ATOM 980 C C . GLU A 1 122 ? -10.499 5.701 22.463 1.00 96.00 122 GLU A C 1
ATOM 982 O O . GLU A 1 122 ? -9.514 6.161 21.873 1.00 96.00 122 GLU A O 1
ATOM 987 N N . TRP A 1 123 ? -11.625 6.411 22.608 1.00 97.31 123 TRP A N 1
ATOM 988 C CA . TRP A 1 123 ? -11.729 7.810 22.184 1.00 97.31 123 TRP A CA 1
ATOM 989 C C . TRP A 1 123 ? -10.772 8.729 22.949 1.00 97.31 123 TRP A C 1
ATOM 991 O O . TRP A 1 123 ? -10.193 9.637 22.353 1.00 97.31 123 TRP A O 1
ATOM 1001 N N . PHE A 1 124 ? -10.578 8.505 24.250 1.00 97.00 124 PHE A N 1
ATOM 1002 C CA . PHE A 1 124 ? -9.637 9.279 25.060 1.00 97.00 124 PHE A CA 1
ATOM 1003 C C . PHE A 1 124 ? -8.183 9.071 24.605 1.00 97.00 124 PHE A C 1
ATOM 1005 O O . PHE A 1 124 ? -7.444 10.039 24.398 1.00 97.00 124 PHE A O 1
ATOM 1012 N N . GLU A 1 125 ? -7.784 7.815 24.398 1.00 97.06 125 GLU A N 1
ATOM 1013 C CA . GLU A 1 125 ? -6.447 7.425 23.940 1.00 97.06 125 GLU A CA 1
ATOM 1014 C C . GLU A 1 125 ? -6.154 7.931 22.522 1.00 97.06 125 GLU A C 1
ATOM 1016 O O . GLU A 1 125 ? -5.034 8.366 22.218 1.00 97.06 125 GLU A O 1
ATOM 1021 N N . ASN A 1 126 ? -7.173 7.930 21.654 1.00 96.94 126 ASN A N 1
ATOM 1022 C CA . ASN A 1 126 ? -7.100 8.409 20.276 1.00 96.94 126 ASN A CA 1
ATOM 1023 C C . ASN A 1 126 ? -5.889 7.816 19.531 1.00 96.94 126 ASN A C 1
ATOM 1025 O O . ASN A 1 126 ? -4.979 8.545 19.106 1.00 96.94 126 ASN A O 1
ATOM 1029 N N . ASN A 1 127 ? -5.837 6.483 19.450 1.00 97.19 127 ASN A N 1
ATOM 1030 C CA . ASN A 1 127 ? -4.756 5.709 18.825 1.00 97.19 127 ASN A CA 1
ATOM 1031 C C . ASN A 1 127 ? -3.348 6.092 19.346 1.00 97.19 127 ASN A C 1
ATOM 1033 O O . ASN A 1 127 ? -2.402 6.202 18.564 1.00 97.19 127 ASN A O 1
ATOM 1037 N N . SER A 1 128 ? -3.203 6.404 20.640 1.00 95.88 128 SER A N 1
ATOM 1038 C CA . SER A 1 128 ? -1.941 6.872 21.244 1.00 95.88 128 SER A CA 1
ATOM 1039 C C . SER A 1 128 ? -0.786 5.898 21.049 1.00 95.88 128 SER A C 1
ATOM 1041 O O . SER A 1 128 ? 0.297 6.340 20.671 1.00 95.88 128 SER A O 1
ATOM 1043 N N . GLU A 1 129 ? -1.035 4.607 21.255 1.00 95.56 129 GLU A N 1
ATOM 1044 C CA . GLU A 1 129 ? -0.069 3.520 21.090 1.00 95.56 129 GLU A CA 1
ATOM 1045 C C . GLU A 1 129 ? 0.496 3.495 19.663 1.00 95.56 129 GLU A C 1
ATOM 1047 O O . GLU A 1 129 ? 1.690 3.718 19.457 1.00 95.56 129 GLU A O 1
ATOM 1052 N N . ALA A 1 130 ? -0.380 3.387 18.660 1.00 96.44 130 ALA A N 1
ATOM 1053 C CA . ALA A 1 130 ? 0.014 3.379 17.255 1.00 96.44 130 ALA A CA 1
ATOM 1054 C C . ALA A 1 130 ? 0.736 4.674 16.836 1.00 96.44 130 ALA A C 1
ATOM 1056 O O . ALA A 1 130 ? 1.693 4.639 16.058 1.00 96.44 130 ALA A O 1
ATOM 1057 N N . ARG A 1 131 ? 0.315 5.835 17.364 1.00 94.38 131 ARG A N 1
ATOM 1058 C CA . ARG A 1 131 ? 0.987 7.125 17.118 1.00 94.38 131 ARG A CA 1
ATOM 1059 C C . ARG A 1 131 ? 2.371 7.199 17.760 1.00 94.38 131 ARG A C 1
ATOM 1061 O O . ARG A 1 131 ? 3.247 7.842 17.188 1.00 94.38 131 ARG A O 1
ATOM 1068 N N . ALA A 1 132 ? 2.556 6.621 18.945 1.00 94.75 132 ALA A N 1
ATOM 1069 C CA . ALA A 1 132 ? 3.849 6.573 19.619 1.00 94.75 132 ALA A CA 1
ATOM 1070 C C . ALA A 1 132 ? 4.812 5.650 18.865 1.00 94.75 132 ALA A C 1
ATOM 1072 O O . ALA A 1 132 ? 5.923 6.075 18.556 1.00 94.75 132 ALA A O 1
ATOM 1073 N N . ALA A 1 133 ? 4.348 4.463 18.464 1.00 94.56 133 ALA A N 1
ATOM 1074 C CA . ALA A 1 133 ? 5.116 3.528 17.647 1.00 94.56 133 ALA A CA 1
ATOM 1075 C C . ALA A 1 133 ? 5.612 4.189 16.349 1.00 94.56 133 ALA A C 1
ATOM 1077 O O . ALA A 1 133 ? 6.807 4.189 16.067 1.00 94.56 133 ALA A O 1
ATOM 1078 N N . ALA A 1 134 ? 4.722 4.858 15.605 1.00 92.88 134 ALA A N 1
ATOM 1079 C CA . ALA A 1 134 ? 5.069 5.527 14.346 1.00 92.88 134 ALA A CA 1
ATOM 1080 C C . ALA A 1 134 ? 6.087 6.672 14.488 1.00 92.88 134 ALA A C 1
ATOM 1082 O O . ALA A 1 134 ? 6.766 7.006 13.518 1.00 92.88 134 ALA A O 1
ATOM 1083 N N . LYS A 1 135 ? 6.181 7.307 15.664 1.00 90.25 135 LYS A N 1
ATOM 1084 C CA . LYS A 1 135 ? 7.184 8.352 15.925 1.00 90.25 135 LYS A CA 1
ATOM 1085 C C . LYS A 1 135 ? 8.589 7.788 16.118 1.00 90.25 135 LYS A C 1
ATOM 1087 O O . LYS A 1 135 ? 9.537 8.520 15.876 1.00 90.25 135 LYS A O 1
ATOM 1092 N N . GLY A 1 136 ? 8.706 6.537 16.560 1.00 85.00 136 GLY A N 1
ATOM 1093 C CA . GLY A 1 136 ? 9.989 5.868 16.778 1.00 85.00 136 GLY A CA 1
ATOM 1094 C C . GLY A 1 136 ? 10.589 5.234 15.523 1.00 85.00 136 GLY A C 1
ATOM 1095 O O . GLY A 1 136 ? 11.644 4.622 15.614 1.00 85.00 136 GLY A O 1
ATOM 1096 N N . VAL A 1 137 ? 9.923 5.337 14.368 1.00 86.31 137 VAL A N 1
ATOM 1097 C CA . VAL A 1 137 ? 10.426 4.776 13.108 1.00 86.31 137 VAL A CA 1
ATOM 1098 C C . VAL A 1 137 ? 11.472 5.710 12.513 1.00 86.31 137 VAL A C 1
ATOM 1100 O O . VAL A 1 137 ? 11.151 6.844 12.146 1.00 86.31 137 VAL A O 1
ATOM 1103 N N . SER A 1 138 ? 12.699 5.206 12.396 1.00 78.75 138 SER A N 1
ATOM 1104 C CA . SER A 1 138 ? 13.752 5.814 11.588 1.00 78.75 138 SER A CA 1
ATOM 1105 C C . SER A 1 138 ? 13.539 5.469 10.112 1.00 78.75 138 SER A C 1
ATOM 1107 O O . SER A 1 138 ? 13.076 4.375 9.786 1.00 78.75 138 SER A O 1
ATOM 1109 N N . TYR A 1 139 ? 13.849 6.405 9.221 1.00 74.94 139 TYR A N 1
ATOM 1110 C CA . TYR A 1 139 ? 13.822 6.179 7.777 1.00 74.94 139 TYR A CA 1
ATOM 1111 C C . TYR A 1 139 ? 15.260 6.150 7.270 1.00 74.94 139 TYR A C 1
ATOM 1113 O O . TYR A 1 139 ? 16.104 6.883 7.781 1.00 74.94 139 TYR A O 1
ATOM 1121 N N . LEU A 1 140 ? 15.515 5.328 6.251 1.00 72.44 140 LEU A N 1
ATOM 1122 C CA . LEU A 1 140 ? 16.770 5.355 5.504 1.00 72.44 140 LEU A CA 1
ATOM 1123 C C . LEU A 1 140 ? 17.036 6.783 5.014 1.00 72.44 140 LEU A C 1
ATOM 1125 O O . LEU A 1 140 ? 16.273 7.311 4.203 1.00 72.44 140 LEU A O 1
ATOM 1129 N N . ALA A 1 141 ? 18.098 7.407 5.520 1.00 63.47 141 ALA A N 1
ATOM 1130 C CA . ALA A 1 141 ? 18.589 8.663 4.979 1.00 63.47 141 ALA A CA 1
ATOM 1131 C C . ALA A 1 141 ? 19.384 8.349 3.706 1.00 63.47 141 ALA A C 1
ATOM 1133 O O . ALA A 1 141 ? 20.377 7.627 3.752 1.00 63.47 141 ALA A O 1
ATOM 1134 N N . ILE A 1 142 ? 18.917 8.865 2.569 1.00 61.25 142 ILE A N 1
ATOM 1135 C CA . ILE A 1 142 ? 19.624 8.759 1.281 1.00 61.25 142 ILE A CA 1
ATOM 1136 C C . ILE A 1 142 ? 20.798 9.754 1.235 1.00 61.25 142 ILE A C 1
ATOM 1138 O O . ILE A 1 142 ? 21.718 9.587 0.437 1.00 61.25 142 ILE A O 1
ATOM 1142 N N . ASP A 1 143 ? 20.792 10.765 2.111 1.00 53.81 143 ASP A N 1
ATOM 1143 C CA . ASP A 1 143 ? 21.772 11.847 2.129 1.00 53.81 143 ASP A CA 1
ATOM 1144 C C . ASP A 1 143 ? 23.202 11.292 2.253 1.00 53.81 143 ASP A C 1
ATOM 1146 O O . ASP A 1 143 ? 23.618 10.800 3.302 1.00 53.81 143 ASP A O 1
ATOM 1150 N N . ASN A 1 144 ? 23.954 11.405 1.154 1.00 51.09 144 ASN A N 1
ATOM 1151 C CA . ASN A 1 144 ? 25.340 10.955 0.964 1.00 51.09 144 ASN A CA 1
ATOM 1152 C C . ASN A 1 144 ? 25.572 9.441 0.813 1.00 51.09 144 ASN A C 1
ATOM 1154 O O . ASN A 1 144 ? 26.727 9.013 0.835 1.00 51.09 144 ASN A O 1
ATOM 1158 N N . ALA A 1 145 ? 24.534 8.624 0.618 1.00 56.50 145 ALA A N 1
ATOM 1159 C CA . ALA A 1 145 ? 24.745 7.220 0.283 1.00 56.50 145 ALA A CA 1
ATOM 1160 C C . ALA A 1 145 ? 25.304 7.104 -1.145 1.00 56.50 145 ALA A C 1
ATOM 1162 O O . ALA A 1 145 ? 24.661 7.502 -2.119 1.00 56.50 145 ALA A O 1
ATOM 1163 N N . THR A 1 146 ? 26.506 6.543 -1.286 1.00 66.88 146 THR A N 1
ATOM 1164 C CA . THR A 1 146 ? 26.996 6.066 -2.584 1.00 66.88 146 THR A CA 1
ATOM 1165 C C . THR A 1 146 ? 25.966 5.099 -3.167 1.00 66.88 146 THR A C 1
ATOM 1167 O O . THR A 1 146 ? 25.496 4.240 -2.410 1.00 66.88 146 THR A O 1
ATOM 1170 N N . PRO A 1 147 ? 25.608 5.200 -4.465 1.00 73.06 147 PRO A N 1
ATOM 1171 C CA . PRO A 1 147 ? 24.714 4.240 -5.098 1.00 73.06 147 PRO A CA 1
ATOM 1172 C C . PRO A 1 147 ? 25.137 2.818 -4.742 1.00 73.06 147 PRO A C 1
ATOM 1174 O O . PRO A 1 147 ? 26.283 2.437 -4.975 1.00 73.06 147 PRO A O 1
ATOM 1177 N N . SER A 1 148 ? 24.237 2.087 -4.096 1.00 82.38 148 SER A N 1
ATOM 1178 C CA . SER A 1 148 ? 24.534 0.777 -3.520 1.00 82.38 148 SER A CA 1
ATOM 1179 C C . SER A 1 148 ? 23.505 -0.235 -3.985 1.00 82.38 148 SER A C 1
ATOM 1181 O O . SER A 1 148 ? 22.322 0.079 -4.137 1.00 82.38 148 SER A O 1
ATOM 1183 N N . GLU A 1 149 ? 23.968 -1.455 -4.209 1.00 87.62 149 GLU A N 1
ATOM 1184 C CA . GLU A 1 149 ? 23.150 -2.574 -4.644 1.00 87.62 149 GLU A CA 1
ATOM 1185 C C . GLU A 1 149 ? 23.317 -3.720 -3.652 1.00 87.62 149 GLU A C 1
ATOM 1187 O O . GLU A 1 149 ? 24.429 -4.046 -3.239 1.00 87.62 149 GLU A O 1
ATOM 1192 N N . PHE A 1 150 ? 22.191 -4.298 -3.255 1.00 88.69 150 PHE A N 1
ATOM 1193 C CA . PHE A 1 150 ? 22.116 -5.341 -2.248 1.00 88.69 150 PHE A CA 1
ATOM 1194 C C . PHE A 1 150 ? 21.342 -6.520 -2.817 1.00 88.69 150 PHE A C 1
ATOM 1196 O O . PHE A 1 150 ? 20.196 -6.362 -3.239 1.00 88.69 150 PHE A O 1
ATOM 1203 N N . HIS A 1 151 ? 21.949 -7.703 -2.809 1.00 91.62 151 HIS A N 1
ATOM 1204 C CA . HIS A 1 151 ? 21.364 -8.909 -3.388 1.00 91.62 151 HIS A CA 1
ATOM 1205 C C . HIS A 1 151 ? 21.035 -9.927 -2.311 1.00 91.62 151 HIS A C 1
ATOM 1207 O O . HIS A 1 151 ? 21.875 -10.268 -1.481 1.00 91.62 151 HIS A O 1
ATOM 1213 N N . ASN A 1 152 ? 19.835 -10.486 -2.388 1.00 92.94 152 ASN A N 1
ATOM 1214 C CA . ASN A 1 152 ? 19.486 -11.714 -1.703 1.00 92.94 152 ASN A CA 1
ATOM 1215 C C . ASN A 1 152 ? 19.128 -12.778 -2.739 1.00 92.94 152 ASN A C 1
ATOM 1217 O O . ASN A 1 152 ? 17.985 -12.871 -3.172 1.00 92.94 152 ASN A O 1
ATOM 1221 N N . SER A 1 153 ? 20.101 -13.605 -3.112 1.00 91.62 153 SER A N 1
ATOM 1222 C CA . SER A 1 153 ? 19.897 -14.717 -4.052 1.00 91.62 153 SER A CA 1
ATOM 1223 C C . SER A 1 153 ? 19.330 -15.977 -3.388 1.00 91.62 153 SER A C 1
ATOM 1225 O O . SER A 1 153 ? 19.183 -17.006 -4.045 1.00 91.62 153 SER A O 1
ATOM 1227 N N . SER A 1 154 ? 19.059 -15.941 -2.080 1.00 90.19 154 SER A N 1
ATOM 1228 C CA . SER A 1 154 ? 18.571 -17.102 -1.341 1.00 90.19 154 SER A CA 1
ATOM 1229 C C . SER A 1 154 ? 17.051 -17.259 -1.454 1.00 90.19 154 SER A C 1
ATOM 1231 O O . SER A 1 154 ? 16.321 -16.328 -1.795 1.00 90.19 154 SER A O 1
ATOM 1233 N N . ASN A 1 155 ? 16.566 -18.451 -1.100 1.00 90.25 155 ASN A N 1
ATOM 1234 C CA . ASN A 1 155 ? 15.135 -18.761 -1.025 1.00 90.25 155 ASN A CA 1
ATOM 1235 C C . ASN A 1 155 ? 14.470 -18.282 0.277 1.00 90.25 155 ASN A C 1
ATOM 1237 O O . ASN A 1 155 ? 13.300 -18.579 0.508 1.00 90.25 155 ASN A O 1
ATOM 1241 N N . HIS A 1 156 ? 15.195 -17.552 1.127 1.00 90.62 156 HIS A N 1
ATOM 1242 C CA . HIS A 1 156 ? 14.696 -17.036 2.397 1.00 90.62 156 HIS A CA 1
ATOM 1243 C C . HIS A 1 156 ? 14.966 -15.540 2.508 1.00 90.62 156 HIS A C 1
ATOM 1245 O O . HIS A 1 156 ? 15.787 -14.987 1.782 1.00 90.62 156 HIS A O 1
ATOM 1251 N N . SER A 1 157 ? 14.268 -14.868 3.416 1.00 93.56 157 SER A N 1
ATOM 1252 C CA . SER A 1 157 ? 14.556 -13.466 3.706 1.00 93.56 157 SER A CA 1
ATOM 1253 C C . SER A 1 157 ? 15.930 -13.349 4.379 1.00 93.56 157 SER A C 1
ATOM 1255 O O . SER A 1 157 ? 16.279 -14.176 5.223 1.00 93.56 157 SER A O 1
ATOM 1257 N N . ALA A 1 158 ? 16.710 -12.334 4.020 1.00 93.62 158 ALA A N 1
ATOM 1258 C CA . ALA A 1 158 ? 18.046 -12.106 4.565 1.00 93.62 158 ALA A CA 1
ATOM 1259 C C . ALA A 1 158 ? 18.068 -10.821 5.395 1.00 93.62 158 ALA A C 1
ATOM 1261 O O . ALA A 1 158 ? 17.589 -9.782 4.939 1.00 93.62 158 ALA A O 1
ATOM 1262 N N . VAL A 1 159 ? 18.616 -10.889 6.607 1.00 93.94 159 VAL A N 1
ATOM 1263 C CA . VAL A 1 159 ? 18.918 -9.715 7.427 1.00 93.94 159 VAL A CA 1
ATOM 1264 C C . VAL A 1 159 ? 20.299 -9.218 7.038 1.00 93.94 159 VAL A C 1
ATOM 1266 O O . VAL A 1 159 ? 21.251 -9.994 7.020 1.00 93.94 159 VAL A O 1
ATOM 1269 N N . MET A 1 160 ? 20.398 -7.930 6.740 1.00 89.06 160 MET A N 1
ATOM 1270 C CA . MET A 1 160 ? 21.648 -7.278 6.380 1.00 89.06 160 MET A CA 1
ATOM 1271 C C . MET A 1 160 ? 21.829 -5.958 7.103 1.00 89.06 160 MET A C 1
ATOM 1273 O O . MET A 1 160 ? 20.859 -5.274 7.435 1.00 89.06 160 MET A O 1
ATOM 1277 N N . THR A 1 161 ? 23.082 -5.589 7.305 1.00 87.50 161 THR A N 1
ATOM 1278 C CA . THR A 1 161 ? 23.470 -4.345 7.951 1.00 87.50 161 THR A CA 1
ATOM 1279 C C . THR A 1 161 ? 23.809 -3.306 6.893 1.00 87.50 161 THR A C 1
ATOM 1281 O O . THR A 1 161 ? 24.640 -3.530 6.014 1.00 87.50 161 THR A O 1
ATOM 1284 N N . PHE A 1 162 ? 23.188 -2.134 6.989 1.00 80.69 162 PHE A N 1
ATOM 1285 C CA . PHE A 1 162 ? 23.547 -0.977 6.180 1.00 80.69 162 PHE A CA 1
ATOM 1286 C C . PHE A 1 162 ? 23.764 0.239 7.079 1.00 80.69 162 PHE A C 1
ATOM 1288 O O . PHE A 1 162 ? 22.851 0.714 7.758 1.00 80.69 162 PHE A O 1
ATOM 1295 N N . GLY A 1 163 ? 24.999 0.743 7.094 1.00 80.81 163 GLY A N 1
ATOM 1296 C CA . GLY A 1 163 ? 25.413 1.754 8.062 1.00 80.81 163 GLY A CA 1
ATOM 1297 C C . GLY A 1 163 ? 25.330 1.203 9.489 1.00 80.81 163 GLY A C 1
ATOM 1298 O O . GLY A 1 163 ? 25.985 0.216 9.808 1.00 80.81 163 GLY A O 1
ATOM 1299 N N . SER A 1 164 ? 24.532 1.847 10.341 1.00 81.19 164 SER A N 1
ATOM 1300 C CA . SER A 1 164 ? 24.273 1.420 11.725 1.00 81.19 164 SER A CA 1
ATOM 1301 C C . SER A 1 164 ? 22.955 0.664 11.906 1.00 81.19 164 SER A C 1
ATOM 1303 O O . SER A 1 164 ? 22.604 0.319 13.031 1.00 81.19 164 SER A O 1
ATOM 1305 N N . GLU A 1 165 ? 22.198 0.459 10.830 1.00 84.62 165 GLU A N 1
ATOM 1306 C CA . GLU A 1 165 ? 20.841 -0.077 10.877 1.00 84.62 165 GLU A CA 1
ATOM 1307 C C . GLU A 1 165 ? 20.776 -1.454 10.214 1.00 84.62 165 GLU A C 1
ATOM 1309 O O . GLU A 1 165 ? 21.562 -1.777 9.321 1.00 84.62 165 GLU A O 1
ATOM 1314 N N . MET A 1 166 ? 19.809 -2.266 10.639 1.00 87.69 166 MET A N 1
ATOM 1315 C CA . MET A 1 166 ? 19.540 -3.574 10.043 1.00 87.69 166 MET A CA 1
ATOM 1316 C C . MET A 1 166 ? 18.287 -3.519 9.171 1.00 87.69 166 MET A C 1
ATOM 1318 O O . MET A 1 166 ? 17.257 -2.966 9.562 1.00 87.69 166 MET A O 1
ATOM 1322 N N . TYR A 1 167 ? 18.363 -4.159 8.011 1.00 89.44 167 TYR A N 1
ATOM 1323 C CA . TYR A 1 167 ? 17.291 -4.270 7.032 1.00 89.44 167 TYR A CA 1
ATOM 1324 C C . TYR A 1 167 ? 17.032 -5.727 6.690 1.00 89.44 167 TYR A C 1
ATOM 1326 O O . TYR A 1 167 ? 17.893 -6.585 6.857 1.00 89.44 167 TYR A O 1
ATOM 1334 N N . VAL A 1 168 ? 15.829 -5.999 6.195 1.00 92.00 168 VAL A N 1
ATOM 1335 C CA . VAL A 1 168 ? 15.437 -7.331 5.739 1.00 92.00 168 VAL A CA 1
ATOM 1336 C C . VAL A 1 168 ? 15.164 -7.261 4.249 1.00 92.00 168 VAL A C 1
ATOM 1338 O O . VAL A 1 168 ? 14.303 -6.493 3.815 1.00 92.00 168 VAL A O 1
ATOM 1341 N N . LEU A 1 169 ? 15.883 -8.063 3.474 1.00 91.94 169 LEU A N 1
ATOM 1342 C CA . LEU A 1 169 ? 15.638 -8.240 2.050 1.00 91.94 169 LEU A CA 1
ATOM 1343 C C . LEU A 1 169 ? 14.778 -9.488 1.830 1.00 91.94 169 LEU A C 1
ATOM 1345 O O . LEU A 1 169 ? 15.117 -10.552 2.357 1.00 91.94 169 LEU A O 1
ATOM 1349 N N . PRO A 1 170 ? 13.698 -9.400 1.033 1.00 91.94 170 PRO A N 1
ATOM 1350 C CA . PRO A 1 170 ? 12.924 -10.570 0.632 1.00 91.94 170 PRO A CA 1
ATOM 1351 C C . PRO A 1 170 ? 13.781 -11.619 -0.097 1.00 91.94 170 PRO A C 1
ATOM 1353 O O . PRO A 1 170 ? 14.850 -11.274 -0.609 1.00 91.94 170 PRO A O 1
ATOM 1356 N N . PRO A 1 171 ? 13.317 -12.878 -0.185 1.00 90.56 171 PRO A N 1
ATOM 1357 C CA . PRO A 1 171 ? 13.959 -13.904 -1.002 1.00 90.56 171 PRO A CA 1
ATOM 1358 C C . PRO A 1 171 ? 14.088 -13.465 -2.461 1.00 90.56 171 PRO A C 1
ATOM 1360 O O . PRO A 1 171 ? 13.172 -12.830 -2.987 1.00 90.56 171 PRO A O 1
ATOM 1363 N N . GLN A 1 172 ? 15.180 -13.863 -3.116 1.00 92.06 172 GLN A N 1
ATOM 1364 C CA . GLN A 1 172 ? 15.417 -13.643 -4.552 1.00 92.06 172 GLN A CA 1
ATOM 1365 C C . GLN A 1 172 ? 15.187 -12.186 -4.991 1.00 92.06 172 GLN A C 1
ATOM 1367 O O . GLN A 1 172 ? 14.594 -11.917 -6.035 1.00 92.06 172 GLN A O 1
ATOM 1372 N N . ALA A 1 173 ? 15.625 -11.236 -4.165 1.00 92.25 173 ALA A N 1
ATOM 1373 C CA . ALA A 1 173 ? 15.391 -9.815 -4.374 1.00 92.25 173 ALA A CA 1
ATOM 1374 C C . ALA A 1 173 ? 16.700 -9.037 -4.481 1.00 92.25 173 ALA A C 1
ATOM 1376 O O . ALA A 1 173 ? 17.667 -9.304 -3.766 1.00 92.25 173 ALA A O 1
ATOM 1377 N N . THR A 1 174 ? 16.677 -8.012 -5.328 1.00 91.75 174 THR A N 1
ATOM 1378 C CA . THR A 1 174 ? 17.730 -7.003 -5.419 1.00 91.75 174 THR A CA 1
ATOM 1379 C C . THR A 1 174 ? 17.169 -5.664 -4.964 1.00 91.75 174 THR A C 1
ATOM 1381 O O . THR A 1 174 ? 16.113 -5.232 -5.431 1.00 91.75 174 THR A O 1
ATOM 1384 N N . PHE A 1 175 ? 17.869 -4.999 -4.050 1.00 90.50 175 PHE A N 1
ATOM 1385 C CA . PHE A 1 175 ? 17.547 -3.656 -3.590 1.00 90.50 175 PHE A CA 1
ATOM 1386 C C . PHE A 1 175 ? 18.590 -2.663 -4.106 1.00 90.50 175 PHE A C 1
ATOM 1388 O O . PHE A 1 175 ? 19.781 -2.801 -3.834 1.00 90.50 175 PHE A O 1
ATOM 1395 N N . HIS A 1 176 ? 18.127 -1.648 -4.835 1.00 88.81 176 HIS A N 1
ATOM 1396 C CA . HIS A 1 176 ? 18.960 -0.560 -5.339 1.00 88.81 176 HIS A CA 1
ATOM 1397 C C . HIS A 1 176 ? 18.703 0.703 -4.515 1.00 88.81 176 HIS A C 1
ATOM 1399 O O . HIS A 1 176 ? 17.620 1.289 -4.584 1.00 88.81 176 HIS A O 1
ATOM 1405 N N . LEU A 1 177 ? 19.708 1.149 -3.765 1.00 86.69 177 LEU A N 1
ATOM 1406 C CA . LEU A 1 177 ? 19.684 2.420 -3.053 1.00 86.69 177 LEU A CA 1
ATOM 1407 C C . LEU A 1 177 ? 20.355 3.485 -3.922 1.00 86.69 177 LEU A C 1
ATOM 1409 O O . LEU A 1 177 ? 21.581 3.586 -3.958 1.00 86.69 177 LEU A O 1
ATOM 1413 N N . CYS A 1 178 ? 19.558 4.255 -4.661 1.00 84.50 178 CYS A N 1
ATOM 1414 C CA . CYS A 1 178 ? 20.054 5.306 -5.547 1.00 84.50 178 CYS A CA 1
ATOM 1415 C C . CYS A 1 178 ? 18.979 6.362 -5.843 1.00 84.50 178 CYS A C 1
ATOM 1417 O O . CYS A 1 178 ? 17.795 6.159 -5.566 1.00 84.50 178 CYS A O 1
ATOM 1419 N N . ASP A 1 179 ? 19.392 7.482 -6.444 1.00 84.94 179 ASP A N 1
ATOM 1420 C CA . ASP A 1 179 ? 18.451 8.395 -7.094 1.00 84.94 179 ASP A CA 1
ATOM 1421 C C . ASP A 1 179 ? 17.783 7.685 -8.280 1.00 84.94 179 ASP A C 1
ATOM 1423 O O . ASP A 1 179 ? 18.463 7.047 -9.089 1.00 84.94 179 ASP A O 1
ATOM 1427 N N . ILE A 1 180 ? 16.458 7.813 -8.394 1.00 86.56 180 ILE A N 1
ATOM 1428 C CA . ILE A 1 180 ? 15.644 7.110 -9.392 1.00 86.56 180 ILE A CA 1
ATOM 1429 C C . ILE A 1 180 ? 16.023 7.452 -10.840 1.00 86.56 180 ILE A C 1
ATOM 1431 O O 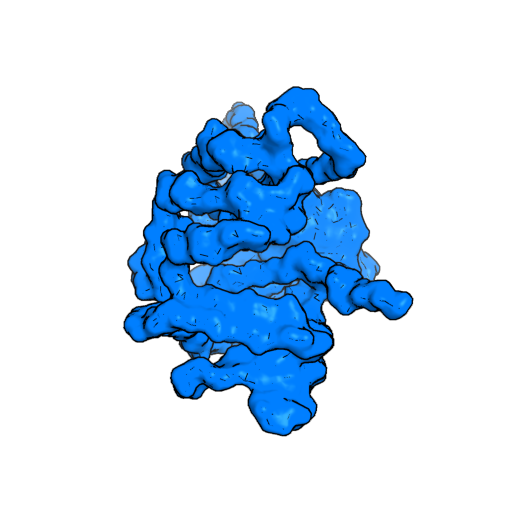. ILE A 1 180 ? 15.779 6.648 -11.735 1.00 86.56 180 ILE A O 1
ATOM 1435 N N . SER A 1 181 ? 16.662 8.595 -11.096 1.00 83.25 181 SER A N 1
ATOM 1436 C CA . SER A 1 181 ? 17.215 8.920 -12.418 1.00 83.25 181 SER A CA 1
ATOM 1437 C C . SER A 1 181 ? 18.257 7.895 -12.891 1.00 83.25 181 SER A C 1
ATOM 1439 O O . SER A 1 181 ? 18.396 7.676 -14.094 1.00 83.25 181 SER A O 1
ATOM 1441 N N . ASN A 1 182 ? 18.912 7.179 -11.966 1.00 85.38 182 ASN A N 1
ATOM 1442 C CA . ASN A 1 182 ? 19.853 6.098 -12.271 1.00 85.38 182 ASN A CA 1
ATOM 1443 C C . ASN A 1 182 ? 19.175 4.785 -12.688 1.00 85.38 182 ASN A C 1
ATOM 1445 O O . ASN A 1 182 ? 19.871 3.844 -13.069 1.00 85.38 182 ASN A O 1
ATOM 1449 N N . ILE A 1 183 ? 17.837 4.697 -12.678 1.00 86.12 183 ILE A N 1
ATOM 1450 C CA . ILE A 1 183 ? 17.106 3.495 -13.122 1.00 86.12 183 ILE A CA 1
ATOM 1451 C C . ILE A 1 183 ? 17.433 3.114 -14.575 1.00 86.12 183 ILE A C 1
ATOM 1453 O O . ILE A 1 183 ? 17.258 1.969 -14.981 1.00 86.12 183 ILE A O 1
ATOM 1457 N N . VAL A 1 184 ? 17.954 4.058 -15.365 1.00 78.44 184 VAL A N 1
ATOM 1458 C CA . VAL A 1 184 ? 18.477 3.812 -16.715 1.00 78.44 184 VAL A CA 1
ATOM 1459 C C . VAL A 1 184 ? 19.571 2.741 -16.754 1.00 78.44 184 VAL A C 1
ATOM 1461 O O . VAL A 1 184 ? 19.749 2.112 -17.792 1.00 78.44 184 VAL A O 1
ATOM 1464 N N . ASN A 1 185 ? 20.257 2.482 -15.639 1.00 81.31 185 ASN A 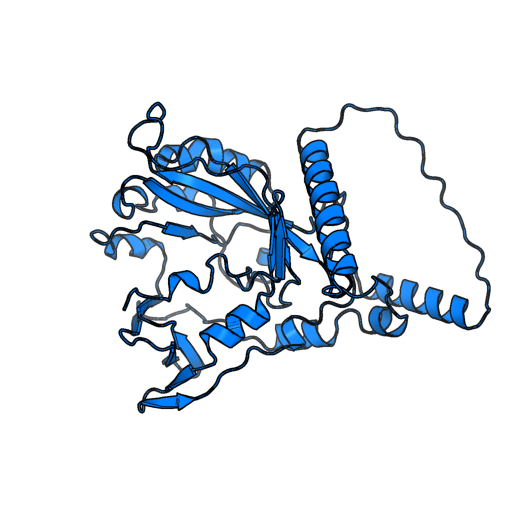N 1
ATOM 1465 C CA . ASN A 1 185 ? 21.261 1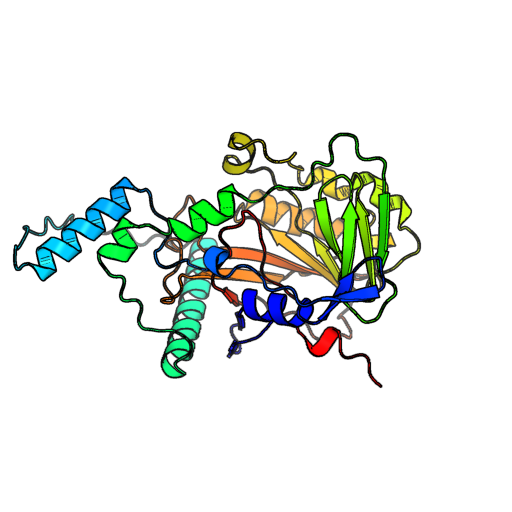.423 -15.535 1.00 81.31 185 ASN A CA 1
ATOM 1466 C C . ASN A 1 185 ? 20.639 0.017 -15.492 1.00 81.31 185 ASN A C 1
ATOM 1468 O O . ASN A 1 185 ? 21.337 -0.960 -15.738 1.00 81.31 185 ASN A O 1
ATOM 1472 N N . LEU A 1 186 ? 19.329 -0.097 -15.238 1.00 83.25 186 LEU A N 1
ATOM 1473 C CA . LEU A 1 186 ? 18.591 -1.366 -15.297 1.00 83.25 186 LEU A CA 1
ATOM 1474 C C . LEU A 1 186 ? 18.154 -1.738 -16.722 1.00 83.25 186 LEU A C 1
ATOM 1476 O O . LEU A 1 186 ? 17.517 -2.773 -16.927 1.00 83.25 186 LEU A O 1
ATOM 1480 N N . LYS A 1 187 ? 18.480 -0.911 -17.727 1.00 73.25 187 LYS A N 1
ATOM 1481 C CA . LYS A 1 187 ? 18.173 -1.203 -19.131 1.00 73.25 187 LYS A CA 1
ATOM 1482 C C . LYS A 1 187 ? 18.774 -2.551 -19.535 1.00 73.25 187 LYS A C 1
ATOM 1484 O O . LYS A 1 187 ? 19.979 -2.756 -19.457 1.00 73.25 187 LYS A O 1
ATOM 1489 N N . GLY A 1 188 ? 17.910 -3.457 -19.990 1.00 77.88 188 GLY A N 1
ATOM 1490 C CA . GLY A 1 188 ? 18.263 -4.839 -20.330 1.00 77.88 188 GLY A CA 1
ATOM 1491 C C . GLY A 1 188 ? 17.574 -5.870 -19.438 1.00 77.88 188 GLY A C 1
ATOM 1492 O O . GLY A 1 188 ? 17.332 -6.985 -19.895 1.00 77.88 188 GLY A O 1
ATOM 1493 N N . GLN A 1 189 ? 17.168 -5.484 -18.225 1.00 87.62 189 GLN A N 1
ATOM 1494 C CA . GLN A 1 189 ? 16.218 -6.255 -17.429 1.00 87.62 189 GLN A CA 1
ATOM 1495 C C . GLN A 1 189 ? 14.793 -5.845 -17.794 1.00 87.62 189 GLN A C 1
ATOM 1497 O O . GLN A 1 189 ? 14.505 -4.664 -17.998 1.00 87.62 189 GLN A O 1
ATOM 1502 N N . LYS A 1 190 ? 13.904 -6.832 -17.902 1.00 93.50 190 LYS A N 1
ATOM 1503 C CA . LYS A 1 190 ? 12.496 -6.610 -18.217 1.00 93.50 190 LYS A CA 1
ATOM 1504 C C . LYS A 1 190 ? 11.612 -7.232 -17.160 1.00 93.50 190 LYS A C 1
ATOM 1506 O O . LYS A 1 190 ? 11.912 -8.307 -16.651 1.00 93.50 190 LYS A O 1
ATOM 1511 N N . TYR A 1 191 ? 10.513 -6.552 -16.873 1.00 94.31 191 TYR A N 1
ATOM 1512 C CA . TYR A 1 191 ? 9.584 -6.933 -15.823 1.00 94.31 191 TYR A CA 1
ATOM 1513 C C . TYR A 1 191 ? 8.190 -7.178 -16.396 1.00 94.31 191 TYR A C 1
ATOM 1515 O O . TYR A 1 191 ? 7.739 -6.474 -17.306 1.00 94.31 191 TYR A O 1
ATOM 1523 N N . ASP A 1 192 ? 7.487 -8.146 -15.814 1.00 94.19 192 ASP A N 1
ATOM 1524 C CA . ASP A 1 192 ? 6.071 -8.422 -16.089 1.00 94.19 192 ASP A CA 1
ATOM 1525 C C . ASP A 1 192 ? 5.130 -7.563 -15.230 1.00 94.19 192 ASP A C 1
ATOM 1527 O O . ASP A 1 192 ? 3.964 -7.366 -15.574 1.00 94.19 192 ASP A O 1
ATOM 1531 N N . LEU A 1 193 ? 5.637 -7.028 -14.115 1.00 95.06 193 LEU A N 1
ATOM 1532 C CA . LEU A 1 193 ? 4.925 -6.154 -13.189 1.00 95.06 193 LEU A CA 1
ATOM 1533 C C . LEU A 1 193 ? 5.857 -5.038 -12.716 1.00 95.06 193 LEU A C 1
ATOM 1535 O O . LEU A 1 193 ? 6.919 -5.307 -12.161 1.00 95.06 193 LEU A O 1
ATOM 1539 N N . ILE A 1 194 ? 5.423 -3.789 -12.870 1.00 95.75 194 ILE A N 1
ATOM 1540 C CA . ILE A 1 194 ? 6.100 -2.616 -12.314 1.00 95.75 194 ILE A CA 1
ATOM 1541 C C . ILE A 1 194 ? 5.125 -1.899 -11.382 1.00 95.75 194 ILE A C 1
ATOM 1543 O O . ILE A 1 194 ? 4.052 -1.461 -11.802 1.00 95.75 194 ILE A O 1
ATOM 1547 N N . VAL A 1 195 ? 5.506 -1.762 -10.110 1.00 96.69 195 VAL A N 1
ATOM 1548 C CA . VAL A 1 195 ? 4.726 -1.047 -9.091 1.00 96.69 195 VAL A CA 1
ATOM 1549 C C . VAL A 1 195 ? 5.441 0.247 -8.722 1.00 96.69 195 VAL A C 1
ATOM 1551 O O . VAL A 1 195 ? 6.609 0.224 -8.348 1.00 96.69 195 VAL A O 1
ATOM 1554 N N . LEU A 1 196 ? 4.738 1.375 -8.798 1.00 95.69 196 LEU A N 1
ATOM 1555 C CA . LEU A 1 196 ? 5.274 2.699 -8.494 1.00 95.69 196 LEU A CA 1
ATOM 1556 C C . LEU A 1 196 ? 4.497 3.347 -7.342 1.00 95.69 196 LEU A C 1
ATOM 1558 O O . LEU A 1 196 ? 3.267 3.401 -7.368 1.00 95.69 196 LEU A O 1
ATOM 1562 N N . ASP A 1 197 ? 5.212 3.922 -6.373 1.00 94.31 197 ASP A N 1
ATOM 1563 C CA . ASP A 1 197 ? 4.658 4.822 -5.347 1.00 94.31 197 ASP A CA 1
ATOM 1564 C C . ASP A 1 197 ? 5.443 6.143 -5.317 1.00 94.31 197 ASP A C 1
ATOM 1566 O O . ASP A 1 197 ? 6.251 6.367 -4.414 1.00 94.31 197 ASP A O 1
ATOM 1570 N N . PRO A 1 198 ? 5.280 7.016 -6.333 1.00 92.44 198 PRO A N 1
ATOM 1571 C CA . PRO A 1 198 ? 6.065 8.240 -6.406 1.00 92.44 198 PRO A CA 1
ATOM 1572 C C . PRO A 1 198 ? 5.790 9.176 -5.213 1.00 92.44 198 PRO A C 1
ATOM 1574 O O . PRO A 1 198 ? 4.643 9.301 -4.770 1.00 92.44 198 PRO A O 1
ATOM 1577 N N . PRO A 1 199 ? 6.800 9.914 -4.713 1.00 89.12 199 PRO A N 1
ATOM 1578 C CA . PRO A 1 199 ? 6.653 10.879 -3.624 1.00 89.12 199 PRO A CA 1
ATOM 1579 C C . PRO A 1 199 ? 5.905 12.139 -4.090 1.00 89.12 199 PRO A C 1
ATOM 1581 O O . PRO A 1 199 ? 6.475 13.208 -4.300 1.00 89.12 199 PRO A O 1
ATOM 1584 N N . TRP A 1 200 ? 4.593 12.029 -4.272 1.00 88.19 200 TRP A N 1
ATOM 1585 C CA . TRP A 1 200 ? 3.771 13.098 -4.828 1.00 88.19 200 TRP A CA 1
ATOM 1586 C C . TRP A 1 200 ? 3.809 14.389 -4.003 1.00 88.19 200 TRP A C 1
ATOM 1588 O O . TRP A 1 200 ? 3.686 14.372 -2.773 1.00 88.19 200 TRP A O 1
ATOM 1598 N N . LYS A 1 201 ? 3.853 15.541 -4.688 1.00 80.25 201 LYS A N 1
ATOM 1599 C CA . LYS A 1 201 ? 3.705 16.865 -4.058 1.00 80.25 201 LYS A CA 1
ATOM 1600 C C . LYS A 1 201 ? 2.429 16.935 -3.212 1.00 80.25 201 LYS A C 1
ATOM 1602 O O . LYS A 1 201 ? 1.311 16.983 -3.725 1.00 80.25 201 LYS A O 1
ATOM 1607 N N . ASN A 1 202 ? 2.601 17.028 -1.895 1.00 73.31 202 ASN A N 1
ATOM 1608 C CA . ASN A 1 202 ? 1.507 17.135 -0.937 1.00 73.31 202 ASN A CA 1
ATOM 1609 C C . ASN A 1 202 ? 1.818 18.207 0.117 1.00 73.31 202 ASN A C 1
ATOM 1611 O O . ASN A 1 202 ? 2.893 18.216 0.716 1.00 73.31 202 ASN A O 1
ATOM 1615 N N . LYS A 1 203 ? 0.853 19.099 0.392 1.00 70.56 203 LYS A N 1
ATOM 1616 C CA . LYS A 1 203 ? 0.998 20.162 1.404 1.00 70.56 203 LYS A CA 1
ATOM 1617 C C . LYS A 1 203 ? 1.340 19.612 2.794 1.00 70.56 203 LYS A C 1
ATOM 1619 O O . LYS A 1 203 ? 2.041 20.288 3.536 1.00 70.56 203 LYS A O 1
ATOM 1624 N N . SER A 1 204 ? 0.834 18.431 3.153 1.00 69.56 204 SER A N 1
ATOM 1625 C CA . SER A 1 204 ? 1.113 17.779 4.438 1.00 69.56 204 SER A CA 1
ATOM 1626 C C . SER A 1 204 ? 2.559 17.295 4.520 1.00 69.56 204 SER A C 1
ATOM 1628 O O . SER A 1 204 ? 3.235 17.594 5.497 1.00 69.56 204 SER A O 1
ATOM 1630 N N . VAL A 1 205 ? 3.038 16.607 3.478 1.00 69.38 205 VAL A N 1
ATOM 1631 C CA . VAL A 1 205 ? 4.415 16.085 3.402 1.00 69.38 205 VAL A CA 1
ATOM 1632 C C . VAL A 1 205 ? 5.419 17.235 3.403 1.00 69.38 205 VAL A C 1
ATOM 1634 O O . VAL A 1 205 ? 6.352 17.229 4.198 1.00 69.38 205 VAL A O 1
ATOM 1637 N N . ARG A 1 206 ? 5.149 18.298 2.632 1.00 68.38 206 ARG A N 1
ATOM 1638 C CA . ARG A 1 206 ? 5.993 19.502 2.588 1.00 68.38 206 ARG A CA 1
ATOM 1639 C C . ARG A 1 206 ? 6.196 20.159 3.958 1.00 68.38 206 ARG A C 1
ATOM 1641 O O . ARG A 1 206 ? 7.251 20.716 4.207 1.00 68.38 206 ARG A O 1
ATOM 1648 N N . ARG A 1 207 ? 5.199 20.111 4.852 1.00 71.56 207 ARG A N 1
ATOM 1649 C CA . ARG A 1 207 ? 5.339 20.647 6.222 1.00 71.56 207 ARG A CA 1
ATOM 1650 C C . ARG A 1 207 ? 6.180 19.755 7.132 1.00 71.56 207 ARG A C 1
ATOM 1652 O O . ARG A 1 207 ? 6.683 20.247 8.130 1.00 71.56 207 ARG A O 1
ATOM 1659 N N . GLN A 1 208 ? 6.254 18.458 6.841 1.00 68.69 208 GLN A N 1
ATOM 1660 C CA . GLN A 1 208 ? 7.027 17.503 7.634 1.00 68.69 208 GLN A CA 1
ATOM 1661 C C . GLN A 1 208 ? 8.478 17.384 7.156 1.00 68.69 208 GLN A C 1
ATOM 1663 O O . GLN A 1 208 ? 9.295 16.894 7.921 1.00 68.69 208 GLN A O 1
ATOM 1668 N N . ASN A 1 209 ? 8.771 17.811 5.919 1.00 69.12 209 ASN A N 1
ATOM 1669 C CA . ASN A 1 209 ? 10.099 17.797 5.299 1.00 69.12 209 ASN A CA 1
ATOM 1670 C C . ASN A 1 209 ? 10.837 16.451 5.447 1.00 69.12 209 ASN A C 1
ATOM 1672 O O . ASN A 1 209 ? 12.025 16.420 5.736 1.00 69.12 209 ASN A O 1
ATOM 1676 N N . ARG A 1 210 ? 10.098 15.338 5.317 1.00 67.94 210 ARG A N 1
ATOM 1677 C CA . ARG A 1 210 ? 10.628 13.976 5.522 1.00 67.94 210 ARG A CA 1
ATOM 1678 C C . ARG A 1 210 ? 11.396 13.427 4.322 1.00 67.94 210 ARG A C 1
ATOM 1680 O O . ARG A 1 210 ? 12.220 12.548 4.509 1.00 67.94 210 ARG A O 1
ATOM 1687 N N . TYR A 1 211 ? 11.047 13.872 3.119 1.00 68.75 211 TYR A N 1
ATOM 1688 C CA . TYR A 1 211 ? 11.661 13.465 1.856 1.00 68.75 211 TYR A CA 1
ATOM 1689 C C . TYR A 1 211 ? 11.289 14.463 0.753 1.00 68.75 211 TYR A C 1
ATOM 1691 O O . TYR A 1 211 ? 10.278 15.175 0.861 1.00 68.75 211 TYR A O 1
ATOM 1699 N N . GLU A 1 212 ? 12.090 14.501 -0.312 1.00 76.00 212 GLU A N 1
ATOM 1700 C CA . GLU A 1 212 ? 11.832 15.332 -1.487 1.00 76.00 212 GLU A CA 1
ATOM 1701 C C . GLU A 1 212 ? 10.633 14.824 -2.296 1.00 76.00 212 GLU A C 1
ATOM 1703 O O . GLU A 1 212 ? 10.393 13.626 -2.429 1.00 76.00 212 GLU A O 1
ATOM 1708 N N . THR A 1 213 ? 9.844 15.749 -2.843 1.00 80.19 213 THR A N 1
ATOM 1709 C CA . THR A 1 213 ? 8.647 15.403 -3.622 1.00 80.19 213 THR A CA 1
ATOM 1710 C C . THR A 1 213 ? 8.876 15.565 -5.117 1.00 80.19 213 THR A C 1
ATOM 1712 O O . THR A 1 213 ? 9.377 16.606 -5.541 1.00 80.19 213 THR A O 1
ATOM 1715 N N . LEU A 1 214 ? 8.367 14.632 -5.920 1.00 79.81 214 LEU A N 1
ATOM 1716 C CA . LEU A 1 214 ? 8.443 14.674 -7.380 1.00 79.81 214 LEU A CA 1
ATOM 1717 C C . LEU A 1 214 ? 7.209 15.343 -8.005 1.00 79.81 214 LEU A C 1
ATOM 1719 O O . LEU A 1 214 ? 6.081 15.237 -7.500 1.00 79.81 214 LEU A O 1
ATOM 1723 N N . CYS A 1 215 ? 7.418 16.064 -9.111 1.00 81.81 215 CYS A N 1
ATOM 1724 C CA . CYS A 1 215 ? 6.323 16.477 -9.989 1.00 81.81 215 CYS A CA 1
ATOM 1725 C C . CYS A 1 215 ? 5.985 15.362 -10.987 1.00 81.81 215 CYS A C 1
ATOM 1727 O O . CYS A 1 215 ? 6.751 14.417 -11.153 1.00 81.81 215 CYS A O 1
ATOM 1729 N N . CYS A 1 216 ? 4.805 15.438 -11.606 1.00 83.25 216 CYS A N 1
ATOM 1730 C CA . CYS A 1 216 ? 4.362 14.367 -12.502 1.00 83.25 216 CYS A CA 1
ATOM 1731 C C . CYS A 1 216 ? 5.225 14.318 -13.770 1.00 83.25 216 CYS A C 1
ATOM 1733 O O . CYS A 1 216 ? 5.484 13.243 -14.294 1.00 83.25 216 CYS A O 1
ATOM 1735 N N . GLU A 1 217 ? 5.704 15.478 -14.212 1.00 86.25 217 GLU A N 1
ATOM 1736 C CA . GLU A 1 217 ? 6.535 15.656 -15.397 1.00 86.25 217 GLU A CA 1
ATOM 1737 C C . GLU A 1 217 ? 7.885 14.944 -15.261 1.00 86.25 217 GLU A C 1
ATOM 1739 O O . GLU A 1 217 ? 8.336 14.340 -16.225 1.00 86.25 217 GLU A O 1
ATOM 1744 N N . SER A 1 218 ? 8.481 14.917 -14.062 1.00 87.19 218 SER A N 1
ATOM 1745 C CA . SER A 1 218 ? 9.741 14.198 -13.807 1.00 87.19 218 SER A CA 1
ATOM 1746 C C . SER A 1 218 ? 9.634 12.685 -14.019 1.00 87.19 218 SER A C 1
ATOM 1748 O O . SER A 1 218 ? 10.646 12.020 -14.192 1.00 87.19 218 SER A O 1
ATOM 1750 N N . LEU A 1 219 ? 8.424 12.114 -14.002 1.00 90.88 219 LEU A N 1
ATOM 1751 C CA . LEU A 1 219 ? 8.237 10.686 -14.271 1.00 90.88 219 LEU A CA 1
ATOM 1752 C C . LEU A 1 219 ? 8.338 10.357 -15.764 1.00 90.88 219 LEU A C 1
ATOM 1754 O O . LEU A 1 219 ? 8.543 9.198 -16.109 1.00 90.88 219 LEU A O 1
ATOM 1758 N N . MET A 1 220 ? 8.208 11.345 -16.654 1.00 90.06 220 MET A N 1
ATOM 1759 C CA . MET A 1 220 ? 8.278 11.126 -18.105 1.00 90.06 220 MET A CA 1
ATOM 1760 C C . MET A 1 220 ? 9.627 10.553 -18.549 1.00 90.06 220 MET A C 1
ATOM 1762 O O . MET A 1 220 ? 9.679 9.852 -19.560 1.00 90.06 220 MET A O 1
ATOM 1766 N N . ASP A 1 221 ? 10.682 10.825 -17.780 1.00 89.62 221 ASP A N 1
ATOM 1767 C CA . ASP A 1 221 ? 12.051 10.392 -18.061 1.00 89.62 221 ASP A CA 1
ATOM 1768 C C . ASP A 1 221 ? 12.307 8.929 -17.669 1.00 89.62 221 ASP A C 1
ATOM 1770 O O . ASP A 1 221 ? 13.325 8.351 -18.054 1.00 89.62 221 ASP A O 1
ATOM 1774 N N . LEU A 1 222 ? 11.381 8.293 -16.938 1.00 92.06 222 LEU A N 1
ATOM 1775 C CA . LEU A 1 222 ? 11.509 6.882 -16.590 1.00 92.06 222 LEU A CA 1
ATOM 1776 C C . LEU A 1 222 ? 11.396 6.010 -17.854 1.00 92.06 222 LEU A C 1
ATOM 1778 O O . LEU A 1 222 ? 10.401 6.108 -18.584 1.00 92.06 222 LEU A O 1
ATOM 1782 N N . PRO A 1 223 ? 12.355 5.097 -18.101 1.00 92.44 223 PRO A N 1
ATOM 1783 C CA . PRO A 1 223 ? 12.401 4.274 -19.304 1.00 92.44 223 PRO A CA 1
ATOM 1784 C C . PRO A 1 223 ? 11.465 3.054 -19.200 1.00 92.44 223 PRO A C 1
ATOM 1786 O O . PRO A 1 223 ? 11.880 1.922 -19.429 1.00 92.44 223 PRO A O 1
ATOM 1789 N N . ILE A 1 224 ? 10.190 3.262 -18.848 1.00 92.94 224 ILE A N 1
ATOM 1790 C CA . ILE A 1 224 ? 9.218 2.176 -18.611 1.00 92.94 224 ILE A CA 1
ATOM 1791 C C . ILE A 1 224 ? 9.055 1.264 -19.834 1.00 92.94 224 ILE A C 1
ATOM 1793 O O . ILE A 1 224 ? 8.938 0.053 -19.680 1.00 92.94 224 ILE A O 1
ATOM 1797 N N . ASP A 1 225 ? 9.103 1.816 -21.047 1.00 88.88 225 ASP A N 1
ATOM 1798 C CA . ASP A 1 225 ? 9.043 1.040 -22.296 1.00 88.88 225 ASP A CA 1
ATOM 1799 C C . ASP A 1 225 ? 10.260 0.106 -22.470 1.00 88.88 225 ASP A C 1
ATOM 1801 O O . ASP A 1 225 ? 10.114 -1.016 -22.950 1.00 88.88 225 ASP A O 1
ATOM 1805 N N . ASP A 1 226 ? 11.451 0.524 -22.019 1.00 90.56 226 ASP A N 1
ATOM 1806 C CA . ASP A 1 226 ? 12.667 -0.303 -22.078 1.00 90.56 226 ASP A CA 1
ATOM 1807 C C . ASP A 1 226 ? 12.647 -1.413 -21.009 1.00 90.56 226 ASP A C 1
ATOM 1809 O O . ASP A 1 226 ? 13.141 -2.517 -21.250 1.00 90.56 226 ASP A O 1
ATOM 1813 N N . LEU A 1 227 ? 12.058 -1.121 -19.842 1.00 94.06 227 LEU A N 1
ATOM 1814 C CA . LEU A 1 227 ? 11.996 -2.006 -18.670 1.00 94.06 227 LEU A CA 1
ATOM 1815 C C . LEU A 1 227 ? 10.808 -2.980 -18.689 1.00 94.06 227 LEU A C 1
ATOM 1817 O O . LEU A 1 227 ? 10.703 -3.839 -17.818 1.00 94.06 227 LEU A O 1
ATOM 1821 N N . SER A 1 228 ? 9.887 -2.863 -19.644 1.00 94.44 228 SER A N 1
ATOM 1822 C CA . SER A 1 228 ? 8.669 -3.677 -19.677 1.00 94.44 228 SER A CA 1
ATOM 1823 C C . SER A 1 228 ? 8.733 -4.803 -20.710 1.00 94.44 228 SER A C 1
ATOM 1825 O O . SER A 1 228 ? 9.169 -4.638 -21.859 1.00 94.44 228 SER A O 1
ATOM 1827 N N . HIS A 1 229 ? 8.253 -5.983 -20.312 1.00 92.69 229 HIS A N 1
ATOM 1828 C CA . HIS A 1 229 ? 7.817 -6.995 -21.272 1.00 92.69 229 HIS A CA 1
ATOM 1829 C C . HIS A 1 229 ? 6.503 -6.568 -21.958 1.00 92.69 229 HIS A C 1
ATOM 1831 O O . HIS A 1 229 ? 5.759 -5.738 -21.428 1.00 92.69 229 HIS A O 1
ATOM 1837 N N . PRO A 1 230 ? 6.180 -7.104 -23.153 1.00 89.69 230 PRO A N 1
ATOM 1838 C CA . PRO A 1 230 ? 4.842 -6.946 -23.718 1.00 89.69 230 PRO A CA 1
ATOM 1839 C C . PRO A 1 230 ? 3.775 -7.392 -22.710 1.00 89.69 230 PRO A C 1
ATOM 1841 O O . PRO A 1 230 ? 3.946 -8.430 -22.081 1.00 89.69 230 PRO A O 1
ATOM 1844 N N . GLU A 1 231 ? 2.688 -6.629 -22.575 1.00 90.81 231 GLU A N 1
ATOM 1845 C CA . GLU A 1 231 ? 1.620 -6.862 -21.587 1.00 90.81 231 GLU A CA 1
ATOM 1846 C C . GLU A 1 231 ? 2.035 -6.683 -20.113 1.00 90.81 231 GLU A C 1
ATOM 1848 O O . GLU A 1 231 ? 1.242 -7.002 -19.223 1.00 90.81 231 GLU A O 1
ATOM 1853 N N . CYS A 1 232 ? 3.220 -6.112 -19.844 1.00 94.56 232 CYS A N 1
ATOM 1854 C CA . CYS A 1 232 ? 3.654 -5.743 -18.495 1.00 94.56 232 CYS A CA 1
ATOM 1855 C C . CYS A 1 232 ? 2.570 -4.929 -17.784 1.00 94.56 232 CYS A C 1
ATOM 1857 O O . CYS A 1 232 ? 2.066 -3.933 -18.319 1.00 94.56 232 CYS A O 1
ATOM 1859 N N . LEU A 1 233 ? 2.216 -5.356 -16.574 1.00 95.06 233 LEU A N 1
ATOM 1860 C CA . LEU A 1 233 ? 1.262 -4.670 -15.723 1.00 95.06 233 LEU A CA 1
ATOM 1861 C C . LEU A 1 233 ? 1.957 -3.514 -15.004 1.00 95.06 233 LEU A C 1
ATOM 1863 O O . LEU A 1 233 ? 2.854 -3.715 -14.192 1.00 95.06 233 LEU A O 1
ATOM 1867 N N . ILE A 1 234 ? 1.492 -2.297 -15.257 1.00 96.62 234 ILE A N 1
ATOM 1868 C CA . ILE A 1 234 ? 1.908 -1.104 -14.529 1.00 96.62 234 ILE A CA 1
ATOM 1869 C C . ILE A 1 234 ? 0.869 -0.817 -13.451 1.00 96.62 234 ILE A C 1
ATOM 1871 O O . ILE A 1 234 ? -0.323 -0.703 -13.743 1.00 96.62 234 ILE A O 1
ATOM 1875 N N . VAL A 1 235 ? 1.323 -0.680 -12.208 1.00 97.25 235 VAL A N 1
ATOM 1876 C CA . VAL A 1 235 ? 0.503 -0.310 -11.051 1.00 97.25 235 VAL A CA 1
ATOM 1877 C C . VAL A 1 235 ? 1.094 0.942 -10.428 1.00 97.25 235 VAL A C 1
ATOM 1879 O O . VAL A 1 235 ? 2.243 0.941 -10.003 1.00 97.25 235 VAL A O 1
ATOM 1882 N N . MET A 1 236 ? 0.317 2.016 -10.340 1.00 97.31 236 MET A N 1
ATOM 1883 C CA . MET A 1 236 ? 0.780 3.274 -9.760 1.00 97.31 236 MET A CA 1
ATOM 1884 C C . MET A 1 236 ? -0.123 3.711 -8.614 1.00 97.31 236 MET A C 1
ATOM 1886 O O . MET A 1 236 ? -1.330 3.875 -8.791 1.00 97.31 236 MET A O 1
ATOM 1890 N N . TRP A 1 237 ? 0.467 3.934 -7.442 1.00 96.88 237 TRP A N 1
ATOM 1891 C CA . TRP A 1 237 ? -0.211 4.568 -6.319 1.00 96.88 237 TRP A CA 1
ATOM 1892 C C . TRP A 1 237 ? -0.427 6.048 -6.596 1.00 96.88 237 TRP A C 1
ATOM 1894 O O . TRP A 1 237 ? 0.493 6.781 -6.953 1.00 96.88 237 TRP A O 1
ATOM 1904 N N . MET A 1 238 ? -1.656 6.497 -6.380 1.00 93.31 238 MET A N 1
ATOM 1905 C CA . MET A 1 238 ? -2.131 7.826 -6.725 1.00 93.31 238 MET A CA 1
ATOM 1906 C C . MET A 1 238 ? -2.792 8.495 -5.523 1.00 93.31 238 MET A C 1
ATOM 1908 O O . MET A 1 238 ? -3.507 7.871 -4.733 1.00 93.31 238 MET A O 1
ATOM 1912 N N . THR A 1 239 ? -2.638 9.815 -5.424 1.00 88.81 239 THR A N 1
ATOM 1913 C CA . THR A 1 239 ? -3.434 10.598 -4.477 1.00 88.81 239 THR A CA 1
ATOM 1914 C C . THR A 1 239 ? -4.837 10.861 -5.031 1.00 88.81 239 THR A C 1
ATOM 1916 O O . THR A 1 239 ? -5.151 10.619 -6.195 1.00 88.81 239 THR A O 1
ATOM 1919 N N . ASN A 1 240 ? -5.697 11.448 -4.203 1.00 88.12 240 ASN A N 1
ATOM 1920 C CA . ASN A 1 240 ? -7.041 11.880 -4.586 1.00 88.12 240 ASN A CA 1
ATOM 1921 C C . ASN A 1 240 ? -7.075 13.219 -5.369 1.00 88.12 240 ASN A C 1
ATOM 1923 O O . ASN A 1 240 ? -8.106 13.898 -5.420 1.00 88.12 240 ASN A O 1
ATOM 1927 N N . ASN A 1 241 ? -5.948 13.650 -5.939 1.00 88.19 241 ASN A N 1
ATOM 1928 C CA . ASN A 1 241 ? -5.838 14.887 -6.707 1.00 88.19 241 ASN A CA 1
ATOM 1929 C C . ASN A 1 241 ? -6.248 14.660 -8.171 1.00 88.19 241 ASN A C 1
ATOM 1931 O O . ASN A 1 241 ? -5.534 14.009 -8.926 1.00 88.19 241 ASN A O 1
ATOM 1935 N N . SER A 1 242 ? -7.362 15.257 -8.599 1.00 87.94 242 SER A N 1
ATOM 1936 C CA . SER A 1 242 ? -7.890 15.085 -9.959 1.00 87.94 242 SER A CA 1
ATOM 1937 C C . SER A 1 242 ? -6.939 15.562 -11.061 1.00 87.94 242 SER A C 1
ATOM 1939 O O . SER A 1 242 ? -6.892 14.937 -12.110 1.00 87.94 242 SER A O 1
ATOM 1941 N N . LYS A 1 243 ? -6.142 16.619 -10.835 1.00 89.81 243 LYS A N 1
ATOM 1942 C CA . LYS A 1 243 ? -5.157 17.077 -11.837 1.00 89.81 243 LYS A CA 1
ATOM 1943 C C . LYS A 1 243 ? -4.071 16.033 -12.058 1.00 89.81 243 LYS A C 1
ATOM 1945 O O . LYS A 1 243 ? -3.696 15.769 -13.191 1.00 89.81 243 LYS A O 1
ATOM 1950 N N . GLN A 1 244 ? -3.603 15.436 -10.965 1.00 91.00 244 GLN A N 1
ATOM 1951 C CA . GLN A 1 244 ? -2.642 14.345 -11.014 1.00 91.00 244 GLN A CA 1
ATOM 1952 C C . GLN A 1 244 ? -3.253 13.133 -11.730 1.00 91.00 244 GLN A C 1
ATOM 1954 O O . GLN A 1 244 ? -2.655 12.636 -12.672 1.00 91.00 244 GLN A O 1
ATOM 1959 N N . LEU A 1 245 ? -4.445 12.684 -11.322 1.00 91.25 245 LEU A N 1
ATOM 1960 C CA . LEU A 1 245 ? -5.110 11.531 -11.941 1.00 91.25 245 LEU A CA 1
ATOM 1961 C C . LEU A 1 245 ? -5.299 11.718 -13.454 1.00 91.25 245 LEU A C 1
ATOM 1963 O O . LEU A 1 245 ? -4.994 10.805 -14.217 1.00 91.25 245 LEU A O 1
ATOM 1967 N N . ASN A 1 246 ? -5.742 12.903 -13.885 1.00 93.12 246 ASN A N 1
ATOM 1968 C CA . ASN A 1 246 ? -5.922 13.210 -15.303 1.00 93.12 246 ASN A CA 1
ATOM 1969 C C . ASN A 1 246 ? -4.585 13.233 -16.048 1.00 93.12 246 ASN A C 1
ATOM 1971 O O . ASN A 1 246 ? -4.480 12.599 -17.087 1.00 93.12 246 ASN A O 1
ATOM 1975 N N . TYR A 1 247 ? -3.547 13.880 -15.505 1.00 94.44 247 TYR A N 1
ATOM 1976 C CA . TYR A 1 247 ? -2.229 13.904 -16.146 1.00 94.44 247 TYR A CA 1
ATOM 1977 C C . TYR A 1 247 ? -1.662 12.495 -16.345 1.00 94.44 247 TYR A C 1
ATOM 1979 O O . TYR A 1 247 ? -1.185 12.162 -17.426 1.00 94.44 247 TYR A O 1
ATOM 1987 N N . ILE A 1 248 ? -1.741 11.643 -15.319 1.00 94.12 248 ILE A N 1
ATOM 1988 C CA . ILE A 1 248 ? -1.245 10.270 -15.434 1.00 94.12 248 ILE A CA 1
ATOM 1989 C C . ILE A 1 248 ? -2.019 9.508 -16.508 1.00 94.12 248 ILE A C 1
ATOM 1991 O O . ILE A 1 248 ? -1.405 8.890 -17.372 1.00 94.12 248 ILE A O 1
ATOM 1995 N N . LYS A 1 249 ? -3.350 9.609 -16.500 1.00 93.69 249 LYS A N 1
ATOM 1996 C CA . LYS A 1 249 ? -4.219 8.907 -17.445 1.00 93.69 249 LYS A CA 1
ATOM 1997 C C . LYS A 1 249 ? -4.077 9.392 -18.891 1.00 93.69 249 LYS A C 1
ATOM 1999 O O . LYS A 1 249 ? -4.120 8.577 -19.804 1.00 93.69 249 LYS A O 1
ATOM 2004 N N . GLU A 1 250 ? -3.979 10.700 -19.095 1.00 94.12 250 GLU A N 1
ATOM 2005 C CA . GLU A 1 250 ? -4.092 11.335 -20.414 1.00 94.12 250 GLU A CA 1
ATOM 2006 C C . GLU A 1 250 ? -2.729 11.652 -21.039 1.00 94.12 250 GLU A C 1
ATOM 2008 O O . GLU A 1 250 ? -2.651 11.844 -22.249 1.00 94.12 250 GLU A O 1
ATOM 2013 N N . VAL A 1 251 ? -1.654 11.695 -20.242 1.00 94.94 251 VAL A N 1
ATOM 2014 C CA . VAL A 1 251 ? -0.314 12.088 -20.705 1.00 94.94 251 VAL A CA 1
ATOM 2015 C C . VAL A 1 251 ? 0.725 11.010 -20.406 1.00 94.94 251 VAL A C 1
ATOM 2017 O O . VAL A 1 251 ? 1.320 10.464 -21.336 1.00 94.94 251 VAL A O 1
ATOM 2020 N N . LEU A 1 252 ? 0.939 10.668 -19.129 1.00 95.44 252 LEU A N 1
ATOM 2021 C CA . LEU A 1 252 ? 2.048 9.785 -18.742 1.00 95.44 252 LEU A CA 1
ATOM 2022 C C . LEU A 1 252 ? 1.848 8.344 -19.228 1.00 95.44 252 LEU A C 1
ATOM 2024 O O . LEU A 1 252 ? 2.745 7.754 -19.823 1.00 95.44 252 LEU A O 1
ATOM 2028 N N . PHE A 1 253 ? 0.671 7.767 -18.998 1.00 95.25 253 PHE A N 1
ATOM 2029 C CA . PHE A 1 253 ? 0.385 6.389 -19.393 1.00 95.25 253 PHE A CA 1
ATOM 2030 C C . PHE A 1 253 ? 0.437 6.201 -20.915 1.00 95.25 253 PHE A C 1
ATOM 2032 O O . PHE A 1 253 ? 1.134 5.286 -21.353 1.00 95.25 253 PHE A O 1
ATOM 2039 N N . PRO A 1 254 ? -0.157 7.086 -21.741 1.00 93.81 254 PRO A N 1
ATOM 2040 C CA . PRO A 1 254 ? 0.044 7.048 -23.187 1.00 93.81 254 PRO A CA 1
ATOM 2041 C C . PRO A 1 254 ? 1.517 7.138 -23.604 1.00 93.81 254 PRO A C 1
ATOM 2043 O O . PRO A 1 254 ? 1.943 6.395 -24.489 1.00 93.81 254 PRO A O 1
ATOM 2046 N N . LYS A 1 255 ? 2.329 7.979 -22.941 1.00 93.69 255 LYS A N 1
ATOM 2047 C CA . LYS A 1 255 ? 3.783 8.049 -23.179 1.00 93.69 255 LYS A CA 1
ATOM 2048 C C . LYS A 1 255 ? 4.479 6.711 -22.903 1.00 93.69 255 LYS A C 1
ATOM 2050 O O . LYS A 1 255 ? 5.395 6.347 -23.637 1.00 93.69 255 LYS A O 1
ATOM 2055 N N . TRP A 1 256 ? 4.030 5.971 -21.894 1.00 94.81 256 TRP A N 1
ATOM 2056 C CA . TRP A 1 256 ? 4.504 4.621 -21.566 1.00 94.81 256 TRP A CA 1
ATOM 2057 C C . TRP A 1 256 ? 3.765 3.501 -22.312 1.00 94.81 256 TRP A C 1
ATOM 2059 O O . TRP A 1 256 ? 3.942 2.328 -21.989 1.00 94.81 256 TRP A O 1
ATOM 2069 N N . LYS A 1 257 ? 2.938 3.842 -23.309 1.00 94.12 257 LYS A N 1
ATOM 2070 C CA . LYS A 1 257 ? 2.126 2.901 -24.099 1.00 94.12 257 LYS A CA 1
ATOM 2071 C C . LYS A 1 257 ? 1.169 2.049 -23.256 1.00 94.12 257 LYS A C 1
ATOM 2073 O O . LYS A 1 257 ? 0.850 0.913 -23.606 1.00 94.12 257 LYS A O 1
ATOM 2078 N N . VAL A 1 258 ? 0.702 2.602 -22.144 1.00 93.25 258 VAL A N 1
ATOM 2079 C CA . VAL A 1 258 ? -0.346 2.022 -21.310 1.00 93.25 258 VAL A CA 1
ATOM 2080 C C . VAL A 1 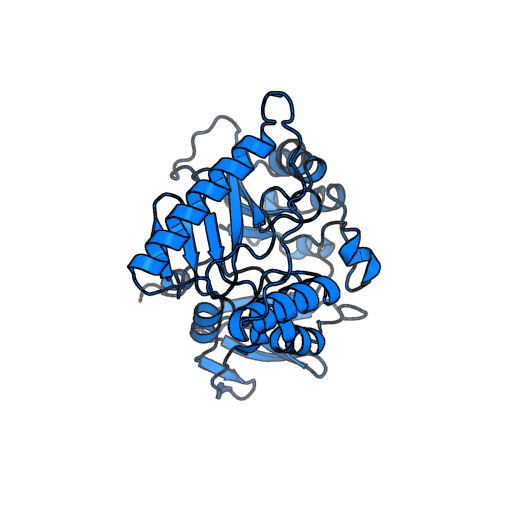258 ? -1.679 2.637 -21.716 1.00 93.25 258 VAL A C 1
ATOM 2082 O O . VAL A 1 258 ? -1.895 3.839 -21.563 1.00 93.25 258 VAL A O 1
ATOM 2085 N N . PHE A 1 259 ? -2.587 1.805 -22.220 1.00 88.62 259 PHE A N 1
ATOM 2086 C CA . PHE A 1 259 ? -3.897 2.237 -22.708 1.00 88.62 259 PHE A CA 1
ATOM 2087 C C . PHE A 1 259 ? -5.021 1.658 -21.849 1.00 88.62 259 PHE A C 1
ATOM 2089 O O . PHE A 1 259 ? -4.875 0.595 -21.248 1.00 88.62 259 PHE A O 1
ATOM 2096 N N . ASN A 1 260 ? -6.156 2.362 -21.805 1.00 88.19 260 ASN A N 1
ATOM 2097 C CA . ASN A 1 260 ? -7.355 1.974 -21.051 1.00 88.19 260 ASN A CA 1
ATOM 2098 C C . ASN A 1 260 ? -7.100 1.677 -19.558 1.00 88.19 260 ASN A C 1
ATOM 2100 O O . ASN A 1 260 ? -7.493 0.612 -19.075 1.00 88.19 260 ASN A O 1
ATOM 2104 N N . PRO A 1 261 ? -6.452 2.588 -18.805 1.00 93.31 261 PRO A N 1
ATOM 2105 C CA . PRO A 1 261 ? -6.178 2.323 -17.407 1.00 93.31 261 PRO A CA 1
ATOM 2106 C C . PRO A 1 261 ? -7.454 2.240 -16.581 1.00 93.31 261 PRO A C 1
ATOM 2108 O O . PRO A 1 261 ? -8.395 3.023 -16.766 1.00 93.31 261 PRO A O 1
ATOM 2111 N N . VAL A 1 262 ? -7.422 1.334 -15.614 1.00 94.69 262 VAL A N 1
ATOM 2112 C CA . VAL A 1 262 ? -8.469 1.142 -14.620 1.00 94.69 262 VAL A CA 1
ATOM 2113 C C . VAL A 1 262 ? -8.041 1.674 -13.260 1.00 94.69 262 VAL A C 1
ATOM 2115 O O . VAL A 1 262 ? -6.864 1.947 -13.017 1.00 94.69 262 VAL A O 1
ATOM 2118 N N . SER A 1 263 ? -9.002 1.862 -12.362 1.00 94.94 263 SER A N 1
ATOM 2119 C CA . SER A 1 263 ? -8.749 2.345 -11.002 1.00 94.94 263 SER A CA 1
ATOM 2120 C C . SER A 1 263 ? -9.240 1.356 -9.963 1.00 94.94 263 SER A C 1
ATOM 2122 O O . SER A 1 263 ? -10.374 0.894 -10.042 1.00 94.94 263 SER A O 1
ATOM 2124 N N . TRP A 1 264 ? -8.384 1.043 -8.997 1.00 97.00 264 TRP A N 1
ATOM 2125 C CA . TRP A 1 264 ? -8.727 0.342 -7.761 1.00 97.00 264 TRP A CA 1
ATOM 2126 C C . TRP A 1 264 ? -8.557 1.298 -6.578 1.00 97.00 264 TRP A C 1
ATOM 2128 O O . TRP A 1 264 ? -7.876 2.322 -6.684 1.00 97.00 264 TRP A O 1
ATOM 2138 N N . HIS A 1 265 ? -9.146 0.960 -5.433 1.00 97.12 265 HIS A N 1
ATOM 2139 C CA . HIS A 1 265 ? -9.120 1.814 -4.247 1.00 97.12 265 HIS A CA 1
ATOM 2140 C C . HIS A 1 265 ? -8.683 1.027 -3.016 1.00 97.12 265 HIS A C 1
ATOM 2142 O O . HIS A 1 265 ? -9.343 0.074 -2.608 1.00 97.12 265 HIS A O 1
ATOM 2148 N N . TRP A 1 266 ? -7.598 1.464 -2.379 1.00 97.88 266 TRP A N 1
ATOM 2149 C CA . TRP A 1 266 ? -7.243 0.997 -1.046 1.00 97.88 266 TRP A CA 1
ATOM 2150 C C . TRP A 1 266 ? -8.014 1.803 -0.005 1.00 97.88 266 TRP A C 1
ATOM 2152 O O . TRP A 1 266 ? -7.685 2.963 0.239 1.00 97.88 266 TRP A O 1
ATOM 2162 N N . VAL A 1 267 ? -9.029 1.197 0.604 1.00 97.88 267 VAL A N 1
ATOM 2163 C CA . VAL A 1 267 ? -9.876 1.805 1.631 1.00 97.88 267 VAL A CA 1
ATOM 2164 C C . VAL A 1 267 ? -9.386 1.413 3.023 1.00 97.88 267 VAL A C 1
ATOM 2166 O O . VAL A 1 267 ? -9.129 0.246 3.317 1.00 97.88 267 VAL A O 1
ATOM 2169 N N . LYS A 1 268 ? -9.287 2.413 3.897 1.00 97.88 268 LYS A N 1
ATOM 2170 C CA . LYS A 1 268 ? -8.736 2.302 5.245 1.00 97.88 268 LYS A CA 1
ATOM 2171 C C . LYS A 1 268 ? -9.846 2.301 6.286 1.00 97.88 268 LYS A C 1
ATOM 2173 O O . LYS A 1 268 ? -10.631 3.254 6.370 1.00 97.88 268 LYS A O 1
ATOM 2178 N N . ILE A 1 269 ? -9.844 1.272 7.123 1.00 97.44 269 ILE A N 1
ATOM 2179 C CA . ILE A 1 269 ? -10.782 1.113 8.237 1.00 97.44 269 ILE A CA 1
ATOM 2180 C C . ILE A 1 269 ? -10.068 1.002 9.587 1.00 97.44 269 ILE A C 1
ATOM 2182 O O . ILE A 1 269 ? -8.875 0.723 9.657 1.00 97.44 269 ILE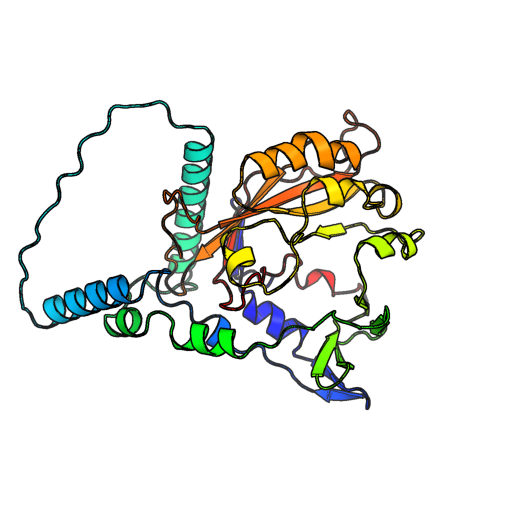 A O 1
ATOM 2186 N N . THR A 1 270 ? -10.800 1.250 10.668 1.00 97.12 270 THR A N 1
ATOM 2187 C CA . THR A 1 270 ? -10.402 0.904 12.034 1.00 97.12 270 THR A CA 1
ATOM 2188 C C . THR A 1 270 ? -10.550 -0.601 12.265 1.00 97.12 270 THR A C 1
ATOM 2190 O O . THR A 1 270 ? -11.180 -1.306 11.476 1.00 97.12 270 THR A O 1
ATOM 2193 N N . GLN A 1 271 ? -10.042 -1.092 13.394 1.00 95.06 271 GLN A N 1
ATOM 2194 C CA . GLN A 1 271 ? -10.240 -2.474 13.846 1.00 95.06 271 GLN A CA 1
ATOM 2195 C C . GLN A 1 271 ? -11.724 -2.850 14.039 1.00 95.06 271 GLN A C 1
ATOM 2197 O O . GLN A 1 271 ? -12.070 -4.021 13.928 1.00 95.06 271 GLN A O 1
ATOM 2202 N N . GLY A 1 272 ? -12.607 -1.870 14.274 1.00 94.12 272 GLY A N 1
ATOM 2203 C CA . GLY A 1 272 ? -14.068 -2.058 14.332 1.00 94.12 272 GLY A CA 1
ATOM 2204 C C . GLY A 1 272 ? -14.783 -1.959 12.972 1.00 94.12 272 GLY A C 1
ATOM 2205 O O . GLY A 1 272 ? -16.013 -2.041 12.888 1.00 94.12 272 GLY A O 1
ATOM 2206 N N . GLY A 1 273 ? -14.037 -1.740 11.883 1.00 95.62 273 GLY A N 1
ATOM 2207 C CA . GLY A 1 273 ? -14.587 -1.605 10.533 1.00 95.62 273 GLY A CA 1
ATOM 2208 C C . GLY A 1 273 ? -15.137 -0.218 10.190 1.00 95.62 273 GLY A C 1
ATOM 2209 O O . GLY A 1 273 ? -15.801 -0.069 9.167 1.00 95.62 273 GLY A O 1
ATOM 2210 N N . ASN A 1 274 ? -14.895 0.813 11.008 1.00 95.12 274 ASN A N 1
ATOM 2211 C CA . ASN A 1 274 ? -15.269 2.184 10.651 1.00 95.12 274 ASN A CA 1
ATOM 2212 C C . ASN A 1 274 ? -14.258 2.770 9.669 1.00 95.12 274 ASN A C 1
ATOM 2214 O O . ASN A 1 274 ? -13.061 2.561 9.823 1.00 95.12 274 ASN A O 1
ATOM 2218 N N . LEU A 1 275 ? -14.701 3.583 8.711 1.00 96.56 275 LEU A N 1
ATOM 2219 C CA . LEU A 1 275 ? -13.771 4.355 7.886 1.00 96.56 275 LEU A CA 1
ATOM 2220 C C . LEU A 1 275 ? -12.908 5.269 8.767 1.00 96.56 275 LEU A C 1
ATOM 2222 O O . LEU A 1 275 ? -13.418 5.955 9.655 1.00 96.56 275 LEU A O 1
ATOM 2226 N N . VAL A 1 276 ? -11.602 5.335 8.491 1.00 95.75 276 VAL A N 1
ATOM 2227 C CA . VAL A 1 276 ? -10.686 6.200 9.266 1.00 95.75 276 VAL A CA 1
ATOM 2228 C C . VAL A 1 276 ? -10.963 7.694 9.065 1.00 95.75 276 VAL A C 1
ATOM 2230 O O . VAL A 1 276 ? -10.574 8.516 9.893 1.00 95.75 276 VAL A O 1
ATOM 2233 N N . HIS A 1 277 ? -11.651 8.044 7.978 1.00 93.06 277 HIS A N 1
ATOM 2234 C CA . HIS A 1 277 ? -12.154 9.376 7.662 1.00 93.06 277 HIS A CA 1
ATOM 2235 C C . HIS A 1 277 ? -13.535 9.266 6.996 1.00 93.06 277 HIS A C 1
ATOM 2237 O O . HIS A 1 277 ? -13.790 8.279 6.307 1.00 93.06 277 HIS A O 1
ATOM 2243 N N . PRO A 1 278 ? -14.423 10.264 7.136 1.00 90.81 278 PRO A N 1
ATOM 2244 C CA . PRO A 1 278 ? -15.676 10.279 6.385 1.00 90.81 278 PRO A CA 1
ATOM 2245 C C . PRO A 1 278 ? -15.417 10.293 4.872 1.00 90.81 278 PRO A C 1
ATOM 2247 O O . PRO A 1 278 ? -14.507 10.981 4.399 1.00 90.81 278 PRO A O 1
ATOM 2250 N N . ILE A 1 279 ? -16.202 9.532 4.104 1.00 89.00 279 ILE A N 1
ATOM 2251 C CA . ILE A 1 279 ? -16.005 9.420 2.650 1.00 89.00 279 ILE A CA 1
ATOM 2252 C C . ILE A 1 279 ? -16.346 10.716 1.911 1.00 89.00 279 ILE A C 1
ATOM 2254 O O . ILE A 1 279 ? -15.713 11.052 0.917 1.00 89.00 279 ILE A O 1
ATOM 2258 N N . ASP A 1 280 ? -17.287 11.491 2.433 1.00 84.00 280 ASP A N 1
ATOM 2259 C CA . ASP A 1 280 ? -17.722 12.788 1.920 1.00 84.00 280 ASP A CA 1
ATOM 2260 C C . ASP A 1 280 ? -16.745 13.930 2.252 1.00 84.00 280 ASP A C 1
ATOM 2262 O O . ASP A 1 280 ? -16.886 15.046 1.748 1.00 84.00 280 ASP A O 1
ATOM 2266 N N . TRP A 1 281 ? -15.702 13.671 3.048 1.00 80.00 281 TRP A N 1
ATOM 2267 C CA . TRP A 1 281 ? -14.804 14.727 3.490 1.00 80.00 281 TRP A CA 1
ATOM 2268 C C . TRP A 1 281 ? -13.882 15.226 2.368 1.00 80.00 281 TRP A C 1
ATOM 2270 O O . TRP A 1 281 ? -13.070 14.493 1.800 1.00 80.00 281 TRP A O 1
ATOM 2280 N N . HIS A 1 282 ? -13.956 16.526 2.076 1.00 70.88 282 HIS A N 1
ATOM 2281 C CA . HIS A 1 282 ? -13.219 17.140 0.965 1.00 70.88 282 HIS A CA 1
ATOM 2282 C C . HIS A 1 282 ? -11.700 17.227 1.172 1.00 70.88 282 HIS A C 1
ATOM 2284 O O . HIS A 1 282 ? -10.952 17.335 0.201 1.00 70.88 282 HIS A O 1
ATOM 2290 N N . HIS A 1 283 ? -11.224 17.217 2.421 1.00 72.56 283 HIS A N 1
ATOM 2291 C CA . HIS A 1 283 ? -9.804 17.432 2.721 1.00 72.56 283 HIS A CA 1
ATOM 2292 C C . HIS A 1 283 ? -8.986 16.142 2.768 1.00 72.56 283 HIS A C 1
ATOM 2294 O O . HIS A 1 283 ? -7.806 16.161 2.415 1.00 72.56 283 HIS A O 1
ATOM 2300 N N . LYS A 1 284 ? -9.586 15.041 3.231 1.00 83.69 284 LYS A N 1
ATOM 2301 C CA . LYS A 1 284 ? -8.935 13.737 3.359 1.00 83.69 284 LYS A CA 1
ATOM 2302 C C . LYS A 1 284 ? -9.953 12.635 3.131 1.00 83.69 284 LYS A C 1
ATOM 2304 O O . LYS A 1 284 ? -10.919 12.526 3.876 1.00 83.69 284 LYS A O 1
ATOM 2309 N N . LYS A 1 285 ? -9.688 11.810 2.127 1.00 91.06 285 LYS A N 1
ATOM 2310 C CA . LYS A 1 285 ? -10.475 10.617 1.836 1.00 91.06 285 LYS A CA 1
ATOM 2311 C C . LYS A 1 285 ? -9.983 9.437 2.680 1.00 91.06 285 LYS A C 1
ATOM 2313 O O . LYS A 1 285 ? -8.792 9.392 3.002 1.00 91.06 285 LYS A O 1
ATOM 2318 N N . PRO A 1 286 ? -10.855 8.472 3.015 1.00 94.88 286 PRO A N 1
ATOM 2319 C CA . PRO A 1 286 ? -10.457 7.243 3.696 1.00 94.88 286 PRO A CA 1
ATOM 2320 C C . PRO A 1 286 ? -9.788 6.235 2.758 1.00 94.88 286 PRO A C 1
ATOM 2322 O O . PRO A 1 286 ? -9.568 5.099 3.158 1.00 94.88 286 PRO A O 1
ATOM 2325 N N . TYR A 1 287 ? -9.486 6.617 1.519 1.00 95.56 287 TYR A N 1
ATOM 2326 C CA . TYR A 1 287 ? -8.889 5.731 0.538 1.00 95.56 287 TYR A CA 1
ATOM 2327 C C . TYR A 1 287 ? -7.779 6.408 -0.262 1.00 95.56 287 TYR A C 1
ATOM 2329 O O . TYR A 1 287 ? -7.720 7.637 -0.370 1.00 95.56 287 TYR A O 1
ATOM 2337 N N . GLU A 1 288 ? -6.908 5.584 -0.829 1.00 94.88 288 GLU A N 1
ATOM 2338 C CA . GLU A 1 288 ? -5.922 5.952 -1.845 1.00 94.88 288 GLU A CA 1
ATOM 2339 C C . GLU A 1 288 ? -6.213 5.178 -3.130 1.00 94.88 288 GLU A C 1
ATOM 2341 O O . GLU A 1 288 ? -6.800 4.097 -3.088 1.00 94.88 288 GLU A O 1
ATOM 2346 N N . ASN A 1 289 ? -5.840 5.747 -4.274 1.00 95.38 289 ASN A N 1
ATOM 2347 C CA . ASN A 1 289 ? -6.148 5.159 -5.573 1.00 95.38 289 ASN A CA 1
ATOM 2348 C C . ASN A 1 289 ? -4.947 4.364 -6.080 1.00 95.38 289 ASN A C 1
ATOM 2350 O O . ASN A 1 289 ? -3.807 4.789 -5.903 1.00 95.38 289 ASN A O 1
ATOM 2354 N N . LEU A 1 290 ? -5.208 3.256 -6.761 1.00 96.44 290 LEU A N 1
ATOM 2355 C CA . LEU A 1 290 ? -4.243 2.594 -7.626 1.00 96.44 290 LEU A CA 1
ATOM 2356 C C . LEU A 1 290 ? -4.731 2.741 -9.059 1.00 96.44 290 LEU A C 1
ATOM 2358 O O . LEU A 1 290 ? -5.879 2.412 -9.349 1.00 96.44 290 LEU A O 1
ATOM 2362 N N . MET A 1 291 ? -3.872 3.223 -9.948 1.00 96.56 291 MET A N 1
ATOM 2363 C CA . MET A 1 291 ? -4.135 3.206 -11.381 1.00 96.56 291 MET A CA 1
ATOM 2364 C C . MET A 1 291 ? -3.366 2.048 -12.005 1.00 96.56 291 MET A C 1
ATOM 2366 O O . MET A 1 291 ? -2.161 1.926 -11.790 1.00 96.56 291 MET A O 1
ATOM 2370 N N . LEU A 1 292 ? -4.073 1.194 -12.740 1.00 96.56 292 LEU A N 1
ATOM 2371 C CA . LEU A 1 292 ? -3.522 -0.019 -13.329 1.00 96.56 292 LEU A CA 1
ATOM 2372 C C . LEU A 1 292 ? -3.718 0.000 -14.838 1.00 96.56 292 LEU A C 1
ATOM 2374 O O . LEU A 1 292 ? -4.758 0.436 -15.325 1.00 96.56 292 LEU A O 1
ATOM 2378 N N . GLY A 1 293 ? -2.756 -0.528 -15.579 1.00 94.81 293 GLY A N 1
ATOM 2379 C CA . GLY A 1 293 ? -2.895 -0.750 -17.013 1.00 94.81 293 GLY A CA 1
ATOM 2380 C C . GLY A 1 293 ? -1.758 -1.603 -17.551 1.00 94.81 293 GLY A C 1
ATOM 2381 O O . GLY A 1 293 ? -0.763 -1.814 -16.864 1.00 94.81 293 GLY A O 1
ATOM 2382 N N . ARG A 1 294 ? -1.911 -2.113 -18.773 1.00 93.81 294 ARG A N 1
ATOM 2383 C CA . ARG A 1 294 ? -0.877 -2.926 -19.422 1.00 93.81 294 ARG A CA 1
ATOM 2384 C C . ARG A 1 294 ? -0.175 -2.159 -20.526 1.00 93.81 294 ARG A C 1
ATOM 2386 O O . ARG A 1 294 ? -0.823 -1.427 -21.275 1.00 93.81 294 ARG A O 1
ATOM 2393 N N . VAL A 1 295 ? 1.135 -2.363 -20.630 1.00 93.00 295 VAL A N 1
ATOM 2394 C CA . VAL A 1 295 ? 1.931 -1.874 -21.758 1.00 93.00 295 VAL A CA 1
ATOM 2395 C C . VAL A 1 295 ? 1.521 -2.638 -23.015 1.00 93.00 295 VAL A C 1
ATOM 2397 O O . VAL A 1 295 ? 1.621 -3.863 -23.066 1.00 93.00 295 VAL A O 1
ATOM 2400 N N . SER A 1 296 ? 1.092 -1.916 -24.049 1.00 87.44 296 SER A N 1
ATOM 2401 C CA . SER A 1 296 ? 0.699 -2.488 -25.337 1.00 87.44 296 SER A CA 1
ATOM 2402 C C . SER A 1 296 ? 1.355 -1.749 -26.498 1.00 87.44 296 SER A C 1
ATOM 2404 O O . SER A 1 296 ? 1.464 -0.528 -26.519 1.00 87.44 296 SER A O 1
ATOM 2406 N N . LYS A 1 297 ? 1.746 -2.491 -27.539 1.00 77.88 297 LYS A N 1
ATOM 2407 C CA . LYS A 1 297 ? 2.328 -1.906 -28.761 1.00 77.88 297 LYS A CA 1
ATOM 2408 C C . LYS A 1 297 ? 1.321 -1.096 -29.586 1.00 77.88 297 LYS A C 1
ATOM 2410 O O . LYS A 1 297 ? 1.731 -0.377 -30.492 1.00 77.88 297 LYS A O 1
ATOM 2415 N N . SER A 1 298 ? 0.020 -1.253 -29.343 1.00 71.69 298 SER A N 1
ATOM 2416 C CA . SER A 1 298 ? -1.027 -0.534 -30.069 1.00 71.69 298 SER A CA 1
ATOM 2417 C C . SER A 1 298 ? -2.258 -0.341 -29.198 1.00 71.69 298 SER A C 1
ATOM 2419 O O . SER A 1 298 ? -2.754 -1.291 -28.598 1.00 71.69 298 SER A O 1
ATOM 2421 N N . GLU A 1 299 ? -2.812 0.867 -29.237 1.00 69.44 299 GLU A N 1
ATOM 2422 C CA . GLU A 1 299 ? -4.067 1.235 -28.578 1.00 69.44 299 GLU A CA 1
ATOM 2423 C C . GLU A 1 299 ? -5.257 0.340 -28.983 1.00 69.44 299 GLU A C 1
ATOM 2425 O O . GLU A 1 299 ? -6.182 0.145 -28.200 1.00 69.44 299 GLU A O 1
ATOM 2430 N N . ARG A 1 300 ? -5.229 -0.239 -30.195 1.00 65.81 300 ARG A N 1
ATOM 2431 C CA . ARG A 1 300 ? -6.338 -1.024 -30.773 1.00 65.81 300 ARG A CA 1
ATOM 2432 C C . ARG A 1 300 ? -6.202 -2.536 -30.614 1.00 65.81 300 ARG A C 1
ATOM 2434 O O . ARG A 1 300 ? -7.121 -3.261 -30.989 1.00 65.81 300 ARG A O 1
ATOM 2441 N N . LYS A 1 301 ? -5.063 -3.041 -30.131 1.00 62.62 301 LYS A N 1
ATOM 2442 C CA . LYS A 1 301 ? -4.898 -4.486 -29.937 1.00 62.62 301 LYS A CA 1
ATOM 2443 C C . LYS A 1 301 ? -5.625 -4.911 -28.668 1.00 62.62 301 LYS A C 1
ATOM 2445 O O . LYS A 1 301 ? -5.304 -4.448 -27.581 1.00 62.62 301 LYS A O 1
ATOM 2450 N N . THR A 1 302 ? -6.582 -5.820 -28.817 1.00 56.72 302 THR A N 1
ATOM 2451 C CA . THR A 1 302 ? -7.152 -6.569 -27.697 1.00 56.72 302 THR A CA 1
ATOM 2452 C C . THR A 1 302 ? -6.054 -7.445 -27.099 1.00 56.72 302 THR A C 1
ATOM 2454 O O . THR A 1 302 ? -5.475 -8.264 -27.819 1.00 56.72 302 THR A O 1
ATOM 2457 N N . SER A 1 303 ? -5.742 -7.259 -25.815 1.00 63.97 303 SER A N 1
ATOM 2458 C CA . SER A 1 303 ? -4.791 -8.114 -25.101 1.00 63.97 303 SER A CA 1
ATOM 2459 C C . SER A 1 303 ? -5.258 -9.569 -25.157 1.00 63.97 303 SER A C 1
ATOM 2461 O O . SER A 1 303 ? -6.449 -9.849 -25.019 1.00 63.97 303 SER A O 1
ATOM 2463 N N . SER A 1 304 ? -4.331 -10.514 -25.317 1.00 65.50 304 SER A N 1
ATOM 2464 C CA . SER A 1 304 ? -4.625 -11.946 -25.141 1.00 65.50 304 SER A CA 1
ATOM 2465 C C . SER A 1 304 ? -4.928 -12.301 -23.679 1.00 65.50 304 SER A C 1
ATOM 2467 O O . SER A 1 304 ? -5.494 -13.352 -23.392 1.00 65.50 304 SER A O 1
ATOM 2469 N N . VAL A 1 305 ? -4.557 -11.417 -22.749 1.00 72.06 305 VAL A N 1
ATOM 2470 C CA . VAL A 1 305 ? -4.779 -11.549 -21.308 1.00 72.06 305 VAL A CA 1
ATOM 2471 C C . VAL A 1 305 ? -6.145 -10.975 -20.925 1.00 72.06 305 VAL A C 1
ATOM 2473 O O . VAL A 1 305 ? -6.557 -9.940 -21.455 1.00 72.06 305 V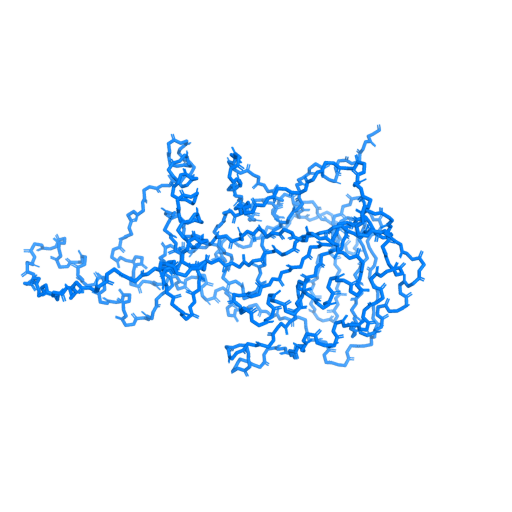AL A O 1
ATOM 2476 N N . LYS A 1 306 ? -6.826 -11.610 -19.958 1.00 76.88 306 LYS A N 1
ATOM 2477 C CA . LYS A 1 306 ? -8.083 -11.116 -19.369 1.00 76.88 306 LYS A CA 1
ATOM 2478 C C . LYS A 1 306 ? -7.946 -9.647 -18.945 1.00 76.88 306 LYS A C 1
ATOM 2480 O O . LYS A 1 306 ? -6.940 -9.256 -18.340 1.00 76.88 306 LYS A O 1
ATOM 2485 N N . GLY A 1 307 ? -8.966 -8.845 -19.252 1.00 82.50 307 GLY A N 1
ATOM 2486 C CA . GLY A 1 307 ? -9.045 -7.441 -18.847 1.00 82.50 307 GLY A CA 1
ATOM 2487 C C . GLY A 1 307 ? -8.900 -7.255 -17.333 1.00 82.50 307 GLY A C 1
ATOM 2488 O O . GLY A 1 307 ? -9.143 -8.177 -16.554 1.00 82.50 307 GLY A O 1
ATOM 2489 N N . ILE A 1 308 ? -8.462 -6.065 -16.927 1.00 90.00 308 ILE A N 1
ATOM 2490 C CA . ILE A 1 308 ? -8.394 -5.690 -15.513 1.00 90.00 308 ILE A CA 1
ATOM 2491 C C . ILE A 1 308 ? -9.749 -5.098 -15.136 1.00 90.00 308 ILE A C 1
ATOM 2493 O O . ILE A 1 308 ? -10.242 -4.200 -15.816 1.00 90.00 308 ILE A O 1
ATOM 2497 N N . ASP A 1 309 ? -10.349 -5.596 -14.061 1.00 92.69 309 ASP A N 1
ATOM 2498 C CA . ASP A 1 309 ? -11.631 -5.077 -13.597 1.00 92.69 309 ASP A CA 1
ATOM 2499 C C . ASP A 1 309 ? -11.486 -3.650 -13.045 1.00 92.69 309 ASP A C 1
ATOM 2501 O O . ASP A 1 309 ? -10.475 -3.289 -12.438 1.00 92.69 309 ASP A O 1
ATOM 2505 N N . GLN A 1 310 ? -12.531 -2.846 -13.210 1.00 93.38 310 GLN A N 1
ATOM 2506 C CA . GLN A 1 310 ? -12.609 -1.468 -12.731 1.00 93.38 310 GLN A CA 1
ATOM 2507 C C . GLN A 1 310 ? -13.187 -1.410 -11.302 1.00 93.38 310 GLN A C 1
ATOM 2509 O O . GLN A 1 310 ? -14.032 -2.220 -10.930 1.00 93.38 310 GLN A O 1
ATOM 2514 N N . ASN A 1 311 ? -12.772 -0.410 -10.519 1.00 93.69 311 ASN A N 1
ATOM 2515 C CA . ASN A 1 311 ? -13.315 -0.037 -9.204 1.00 93.69 311 ASN A CA 1
ATOM 2516 C C . ASN A 1 311 ? -13.247 -1.130 -8.116 1.00 93.69 311 ASN A C 1
ATOM 2518 O O . ASN A 1 311 ? -14.100 -1.166 -7.226 1.00 93.69 311 ASN A O 1
ATOM 2522 N N . LYS A 1 312 ? -12.238 -2.013 -8.143 1.00 96.06 312 LYS A N 1
ATOM 2523 C CA . LYS A 1 312 ? -12.032 -2.989 -7.058 1.00 96.06 312 LYS A CA 1
ATOM 2524 C C . LYS A 1 312 ? -11.566 -2.309 -5.773 1.00 96.06 312 LYS A C 1
ATOM 2526 O O . LYS A 1 312 ? -10.824 -1.325 -5.804 1.00 96.06 312 LYS A O 1
ATOM 2531 N N . ILE A 1 313 ? -11.967 -2.879 -4.642 1.00 97.56 313 ILE A N 1
ATOM 2532 C CA . ILE A 1 313 ? -11.609 -2.415 -3.303 1.00 97.56 313 ILE A CA 1
ATOM 2533 C C . ILE A 1 313 ? -10.540 -3.321 -2.690 1.00 97.56 313 ILE A C 1
ATOM 2535 O O . ILE A 1 313 ? -10.693 -4.535 -2.629 1.00 97.56 313 ILE A O 1
ATOM 2539 N N . ILE A 1 314 ? -9.478 -2.719 -2.170 1.00 97.88 314 ILE A N 1
ATOM 2540 C CA . ILE A 1 314 ? -8.586 -3.351 -1.200 1.00 97.88 314 ILE A CA 1
ATOM 2541 C C . ILE A 1 314 ? -8.934 -2.727 0.145 1.00 97.88 314 ILE A C 1
ATOM 2543 O O . ILE A 1 314 ? -8.673 -1.551 0.371 1.00 97.88 314 ILE A O 1
ATOM 2547 N N . LEU A 1 315 ? -9.567 -3.476 1.031 1.00 98.06 315 LEU A N 1
ATOM 2548 C CA . LEU A 1 315 ? -9.924 -3.029 2.370 1.00 98.06 315 LEU A CA 1
ATOM 2549 C C . LEU A 1 315 ? -8.836 -3.486 3.343 1.00 98.06 315 LEU A C 1
ATOM 2551 O O . LEU A 1 315 ? -8.441 -4.650 3.308 1.00 98.06 315 LEU A O 1
ATOM 2555 N N . SER A 1 316 ? -8.342 -2.604 4.213 1.00 97.75 316 SER A N 1
ATOM 2556 C CA . SER A 1 316 ? -7.464 -3.020 5.314 1.00 97.75 316 SER A CA 1
ATOM 2557 C C . SER A 1 316 ? -7.434 -2.025 6.471 1.00 97.75 316 SER A C 1
ATOM 2559 O O . SER A 1 316 ? -7.814 -0.855 6.340 1.00 97.75 316 SER A O 1
ATOM 2561 N N . ILE A 1 317 ? -6.938 -2.496 7.615 1.00 97.12 317 ILE A N 1
ATOM 2562 C CA . ILE A 1 317 ? -6.521 -1.626 8.714 1.00 97.12 317 ILE A CA 1
ATOM 2563 C C . ILE A 1 317 ? -5.154 -1.038 8.334 1.00 97.12 317 ILE A C 1
ATOM 2565 O O . ILE A 1 317 ? -4.220 -1.803 8.071 1.00 97.12 317 ILE A O 1
ATOM 2569 N N . PRO A 1 318 ? -5.000 0.297 8.250 1.00 97.06 318 PRO A N 1
ATOM 2570 C CA . PRO A 1 318 ? -3.725 0.881 7.874 1.00 97.06 318 PRO A CA 1
ATOM 2571 C C . PRO A 1 318 ? -2.714 0.751 9.015 1.00 97.06 318 PRO A C 1
ATOM 2573 O O . PRO A 1 318 ? -3.060 0.858 10.189 1.00 97.06 318 PRO A O 1
ATOM 2576 N N . SER A 1 319 ? -1.443 0.618 8.653 1.00 96.00 319 SER A N 1
ATOM 2577 C CA . SER A 1 319 ? -0.345 0.855 9.587 1.00 96.00 319 SER A CA 1
ATOM 2578 C C . SER A 1 319 ? -0.258 2.352 9.922 1.00 96.00 319 SER A C 1
ATOM 2580 O O . SER A 1 319 ? -0.492 3.208 9.065 1.00 96.00 319 SER A O 1
ATOM 2582 N N . SER A 1 320 ? 0.118 2.690 11.155 1.00 95.00 320 SER A N 1
ATOM 2583 C CA . SER A 1 320 ? 0.365 4.068 11.589 1.00 95.00 320 SER A CA 1
ATOM 2584 C C . SER A 1 320 ? 1.661 4.659 11.026 1.00 95.00 320 SER A C 1
ATOM 2586 O O . SER A 1 320 ? 1.836 5.882 11.059 1.00 95.00 320 SER A O 1
ATOM 2588 N N . ILE A 1 321 ? 2.548 3.822 10.473 1.00 91.94 321 ILE A N 1
ATOM 2589 C CA . ILE A 1 321 ? 3.699 4.264 9.678 1.00 91.94 321 ILE A CA 1
ATOM 2590 C C . ILE A 1 321 ? 3.194 5.051 8.466 1.00 91.94 321 ILE A C 1
ATOM 2592 O O . ILE A 1 321 ? 2.339 4.595 7.704 1.00 91.94 321 ILE A O 1
ATOM 2596 N N . HIS A 1 322 ? 3.725 6.259 8.294 1.00 85.50 322 HIS A N 1
ATOM 2597 C CA . HIS A 1 322 ? 3.316 7.154 7.219 1.00 85.50 322 HIS A CA 1
ATOM 2598 C C . HIS A 1 322 ? 3.645 6.549 5.848 1.00 85.50 322 HIS A C 1
ATOM 2600 O O . HIS A 1 322 ? 4.729 6.011 5.657 1.00 85.50 322 HIS A O 1
ATOM 2606 N N . SER A 1 323 ? 2.727 6.678 4.887 1.00 86.69 323 SER A N 1
ATOM 2607 C CA . SER A 1 323 ? 2.859 6.145 3.518 1.00 86.69 323 SER A CA 1
ATOM 2608 C C . SER A 1 323 ? 3.055 4.625 3.400 1.00 86.69 323 SER A C 1
ATOM 2610 O O . SER A 1 323 ? 3.276 4.153 2.291 1.00 86.69 323 SER A O 1
ATOM 2612 N N . HIS A 1 324 ? 2.918 3.844 4.477 1.00 92.75 324 HIS A N 1
ATOM 2613 C CA . HIS A 1 324 ? 3.059 2.388 4.416 1.00 92.75 324 HIS A CA 1
ATOM 2614 C C . HIS A 1 324 ? 1.834 1.753 3.737 1.00 92.75 324 HIS A C 1
ATOM 2616 O O . HIS A 1 324 ? 0.756 1.661 4.333 1.00 92.75 324 HIS A O 1
ATOM 2622 N N . LYS A 1 325 ? 1.994 1.379 2.463 1.00 95.00 325 LYS A N 1
ATOM 2623 C CA . LYS A 1 325 ? 0.961 0.746 1.632 1.00 95.00 325 LYS A CA 1
ATOM 2624 C C . LYS A 1 325 ? 0.772 -0.727 2.006 1.00 95.00 325 LYS A C 1
ATOM 2626 O O . LYS A 1 325 ? 1.720 -1.361 2.468 1.00 95.00 325 LYS A O 1
ATOM 2631 N N . PRO A 1 326 ? -0.422 -1.302 1.794 1.00 94.81 326 PRO A N 1
ATOM 2632 C CA . PRO A 1 326 ? -0.609 -2.722 1.989 1.00 94.81 326 PRO A CA 1
ATOM 2633 C C . PRO A 1 326 ? 0.125 -3.507 0.890 1.00 94.81 326 PRO A C 1
ATOM 2635 O O . PRO A 1 326 ? 0.267 -3.015 -0.234 1.00 94.81 326 PRO A O 1
ATOM 2638 N N . PRO A 1 327 ? 0.529 -4.752 1.171 1.00 92.31 327 PRO A N 1
ATOM 2639 C CA . PRO A 1 327 ? 1.043 -5.651 0.148 1.00 92.31 327 PRO A CA 1
ATOM 2640 C C . PRO A 1 327 ? 0.017 -5.861 -0.968 1.00 92.31 327 PRO A C 1
ATOM 2642 O O . PRO A 1 327 ? -1.161 -6.013 -0.667 1.00 92.31 327 PRO A O 1
ATOM 2645 N N . LEU A 1 328 ? 0.456 -5.948 -2.227 1.00 90.25 328 LEU A N 1
ATOM 2646 C CA . LEU A 1 328 ? -0.422 -6.170 -3.392 1.00 90.25 328 LEU A CA 1
ATOM 2647 C C . LEU A 1 328 ? -0.317 -7.580 -3.994 1.00 90.25 328 LEU A C 1
ATOM 2649 O O . LEU A 1 328 ? -1.106 -7.940 -4.858 1.00 90.25 328 LEU A O 1
ATOM 2653 N N . ILE A 1 329 ? 0.639 -8.390 -3.535 1.00 82.25 329 ILE A N 1
ATOM 2654 C CA . ILE A 1 329 ? 0.958 -9.703 -4.117 1.00 82.25 329 ILE A CA 1
ATOM 2655 C C . ILE A 1 329 ? 0.558 -10.807 -3.141 1.00 82.25 329 ILE A C 1
ATOM 2657 O O . ILE A 1 329 ? 0.881 -10.707 -1.965 1.00 82.25 329 ILE A O 1
ATOM 2661 N N . GLY A 1 330 ? -0.169 -11.837 -3.578 1.00 69.81 330 GLY A N 1
ATOM 2662 C CA . GLY A 1 330 ? -0.560 -12.978 -2.735 1.00 69.81 330 GLY A CA 1
ATOM 2663 C C . GLY A 1 330 ? 0.613 -13.896 -2.357 1.00 69.81 330 GLY A C 1
ATOM 2664 O O . GLY A 1 330 ? 1.640 -13.907 -3.024 1.00 69.81 330 GLY A O 1
ATOM 2665 N N . TYR A 1 331 ? 0.453 -14.706 -1.305 1.00 58.66 331 TYR A N 1
ATOM 2666 C CA . TYR A 1 331 ? 1.483 -15.667 -0.864 1.00 58.66 331 TYR A CA 1
ATOM 2667 C C . TYR A 1 331 ? 1.822 -16.726 -1.932 1.00 58.66 331 TYR A C 1
ATOM 2669 O O . TYR A 1 331 ? 2.933 -17.244 -1.970 1.00 58.66 331 TYR A O 1
ATOM 2677 N N . SER A 1 332 ? 0.883 -17.028 -2.834 1.00 49.69 332 SER A N 1
ATOM 2678 C CA . SER A 1 332 ? 1.091 -17.987 -3.924 1.00 49.69 332 SER A CA 1
ATOM 2679 C C . SER A 1 332 ? 2.171 -17.567 -4.923 1.00 49.69 332 SER A C 1
ATOM 2681 O O . SER A 1 332 ? 2.710 -18.440 -5.586 1.00 49.69 332 SER A O 1
ATOM 2683 N N . ALA A 1 333 ? 2.529 -16.280 -5.005 1.00 44.97 333 ALA A N 1
ATOM 2684 C CA . ALA A 1 333 ? 3.564 -15.802 -5.926 1.00 44.97 333 ALA A CA 1
ATOM 2685 C C . ALA A 1 333 ? 4.990 -16.255 -5.552 1.00 44.97 333 ALA A C 1
ATOM 2687 O O . ALA A 1 333 ? 5.880 -16.167 -6.385 1.00 44.97 333 ALA A O 1
ATOM 2688 N N . PHE A 1 334 ? 5.202 -16.747 -4.324 1.00 41.97 334 PHE A N 1
ATOM 2689 C CA . PHE A 1 334 ? 6.496 -17.265 -3.852 1.00 41.97 334 PHE A CA 1
ATOM 2690 C C . PHE A 1 334 ? 6.544 -18.794 -3.770 1.00 41.97 334 PHE A C 1
ATOM 2692 O O . PHE A 1 334 ? 7.567 -19.365 -3.396 1.00 41.97 334 PHE A O 1
ATOM 2699 N N . LYS A 1 335 ? 5.446 -19.481 -4.112 1.00 35.75 335 LYS A N 1
ATOM 2700 C CA . LYS A 1 335 ? 5.489 -20.924 -4.347 1.00 35.75 335 LYS A CA 1
ATOM 2701 C C . LYS A 1 335 ? 6.025 -21.134 -5.756 1.00 35.75 335 LYS A C 1
ATOM 2703 O O . LYS A 1 335 ? 5.246 -21.271 -6.692 1.00 35.75 335 LYS A O 1
ATOM 2708 N N . ASN A 1 336 ? 7.349 -21.130 -5.888 1.00 35.06 336 ASN A N 1
ATOM 2709 C CA . ASN A 1 336 ? 7.976 -21.755 -7.042 1.00 35.06 336 ASN A CA 1
ATOM 2710 C C . ASN A 1 336 ? 7.453 -23.193 -7.122 1.00 35.06 336 ASN A C 1
ATOM 2712 O O . ASN A 1 336 ? 7.447 -23.915 -6.120 1.00 35.06 336 ASN A O 1
ATOM 2716 N N . GLU A 1 337 ? 6.938 -23.542 -8.299 1.00 33.94 337 GLU A N 1
ATOM 2717 C CA . GLU A 1 337 ? 6.692 -24.917 -8.707 1.00 33.94 337 GLU A CA 1
ATOM 2718 C C . GLU A 1 337 ? 7.944 -25.739 -8.366 1.00 33.94 337 GLU A C 1
ATOM 2720 O O . GLU A 1 337 ? 9.064 -25.337 -8.690 1.00 33.94 337 GLU A O 1
ATOM 2725 N N . VAL A 1 338 ? 7.735 -26.816 -7.606 1.00 32.31 338 VAL A N 1
ATOM 2726 C CA . VAL A 1 338 ? 8.762 -27.820 -7.295 1.00 32.31 338 VAL A CA 1
ATOM 2727 C C . VAL A 1 338 ? 9.020 -28.662 -8.530 1.00 32.31 338 VAL A C 1
ATOM 2729 O O . VAL A 1 338 ? 8.012 -29.056 -9.163 1.00 32.31 338 VAL A O 1
#

Radius of gyration: 22.44 Å; chains: 1; bounding box: 59×51×65 Å

pLDDT: mean 85.14, std 16.11, range [27.64, 98.06]